Protein AF-A0A4V2A7S8-F1 (afdb_monomer)

Mean predicted aligned error: 5.11 Å

pLDDT: mean 94.03, std 12.26, range [33.75, 98.94]

Radius of gyration: 20.59 Å; Cα contacts (8 Å, |Δi|>4): 306; chains: 1; bounding box: 50×68×55 Å

Structure (mmCIF, N/CA/C/O backbone):
data_AF-A0A4V2A7S8-F1
#
_entry.id   AF-A0A4V2A7S8-F1
#
loop_
_atom_site.group_PDB
_atom_site.id
_atom_site.type_symbol
_atom_site.label_atom_id
_atom_site.label_alt_id
_atom_site.label_comp_id
_atom_site.label_asym_id
_atom_site.label_entity_id
_atom_site.label_seq_id
_atom_site.pdbx_PDB_ins_code
_atom_site.Cartn_x
_atom_site.Cartn_y
_atom_site.Cartn_z
_atom_site.occupancy
_atom_site.B_iso_or_equiv
_atom_site.auth_seq_id
_atom_site.auth_comp_id
_atom_site.auth_asym_id
_atom_site.auth_atom_id
_atom_site.pdbx_PDB_model_num
ATOM 1 N N . MET A 1 1 ? 28.743 -42.435 36.570 1.00 39.88 1 MET A N 1
ATOM 2 C CA . MET A 1 1 ? 28.592 -41.127 35.899 1.00 39.88 1 MET A CA 1
ATOM 3 C C . MET A 1 1 ? 27.220 -41.132 35.238 1.00 39.88 1 MET A C 1
ATOM 5 O O . MET A 1 1 ? 27.030 -41.853 34.269 1.00 39.88 1 MET A O 1
ATOM 9 N N . VAL A 1 2 ? 26.226 -40.497 35.862 1.00 33.75 2 VAL A N 1
ATOM 10 C CA . VAL A 1 2 ? 24.827 -40.510 35.398 1.00 33.75 2 VAL A CA 1
ATOM 11 C C . VAL A 1 2 ? 24.632 -39.298 34.494 1.00 33.75 2 VAL A C 1
ATOM 13 O O . VAL A 1 2 ? 24.678 -38.169 34.973 1.00 33.75 2 VAL A O 1
ATOM 16 N N . PHE A 1 3 ? 24.442 -39.518 33.194 1.00 42.31 3 PHE A N 1
ATOM 17 C CA . PHE A 1 3 ? 24.021 -38.463 32.276 1.00 42.31 3 PHE A CA 1
ATOM 18 C C . PHE A 1 3 ? 22.505 -38.295 32.402 1.00 42.31 3 PHE A C 1
ATOM 20 O O . PHE A 1 3 ? 21.727 -39.082 31.866 1.00 42.31 3 PHE A O 1
ATOM 27 N N . GLY A 1 4 ? 22.093 -37.289 33.175 1.00 37.50 4 GLY A N 1
ATOM 28 C CA . GLY A 1 4 ? 20.703 -36.861 33.273 1.00 37.50 4 GLY A CA 1
ATOM 29 C C . GLY A 1 4 ? 20.233 -36.295 31.936 1.00 37.50 4 GLY A C 1
ATOM 30 O O . GLY A 1 4 ? 20.679 -35.231 31.511 1.00 37.50 4 GLY A O 1
ATOM 31 N N . GLY A 1 5 ? 19.340 -37.019 31.265 1.00 41.00 5 GLY A N 1
ATOM 32 C CA . GLY A 1 5 ? 18.643 -36.534 30.083 1.00 41.00 5 GLY A CA 1
ATOM 33 C C . GLY A 1 5 ? 17.641 -35.453 30.471 1.00 41.00 5 GLY A C 1
ATOM 34 O O . GLY A 1 5 ? 16.536 -35.763 30.917 1.00 41.00 5 GLY A O 1
ATOM 35 N N . ASN A 1 6 ? 18.006 -34.186 30.274 1.00 42.66 6 ASN A N 1
ATOM 36 C CA . ASN A 1 6 ? 17.035 -33.098 30.266 1.00 42.66 6 ASN A CA 1
ATOM 37 C C . ASN A 1 6 ? 16.123 -33.276 29.047 1.00 42.66 6 ASN A C 1
ATOM 39 O O . ASN A 1 6 ? 16.479 -32.929 27.921 1.00 42.66 6 ASN A O 1
ATOM 43 N N . LYS A 1 7 ? 14.930 -33.833 29.272 1.00 45.28 7 LYS A N 1
ATOM 44 C CA . LYS A 1 7 ? 13.825 -33.723 28.322 1.00 45.28 7 LYS A CA 1
ATOM 45 C C . LYS A 1 7 ? 13.441 -32.249 28.243 1.00 45.28 7 LYS A C 1
ATOM 47 O O . LYS A 1 7 ? 12.882 -31.706 29.191 1.00 45.28 7 LYS A O 1
ATOM 52 N N . LEU A 1 8 ? 13.744 -31.612 27.115 1.00 46.22 8 LEU A N 1
ATOM 53 C CA . LEU A 1 8 ? 13.166 -30.326 26.744 1.00 46.22 8 LEU A CA 1
ATOM 54 C C . LEU A 1 8 ? 11.645 -30.506 26.668 1.00 46.22 8 LEU A C 1
ATOM 56 O O . LEU A 1 8 ? 11.115 -31.064 25.709 1.00 46.22 8 LEU A O 1
ATOM 60 N N . THR A 1 9 ? 10.934 -30.084 27.708 1.00 46.22 9 THR A N 1
ATOM 61 C CA . THR A 1 9 ? 9.482 -29.938 27.661 1.00 46.22 9 THR A CA 1
ATOM 62 C C . THR A 1 9 ? 9.173 -28.756 26.753 1.00 46.22 9 THR A C 1
ATOM 64 O O . THR A 1 9 ? 9.408 -27.607 27.127 1.00 46.22 9 THR A O 1
ATOM 67 N N . ALA A 1 10 ? 8.678 -29.033 25.545 1.00 53.81 10 ALA A N 1
ATOM 68 C CA . ALA A 1 10 ? 8.088 -28.011 24.691 1.00 53.81 10 ALA A CA 1
ATOM 69 C C . ALA A 1 10 ? 7.004 -27.268 25.488 1.00 53.81 10 ALA A C 1
ATOM 71 O O . ALA A 1 10 ? 6.171 -27.905 26.134 1.00 53.81 10 ALA A O 1
ATOM 72 N N . GLN A 1 11 ? 7.034 -25.932 25.475 1.00 51.84 11 GLN A N 1
ATOM 73 C CA . GLN A 1 11 ? 6.015 -25.104 26.118 1.00 51.84 11 GLN A CA 1
ATOM 74 C C . GLN A 1 11 ? 4.635 -25.476 25.554 1.00 51.84 11 GLN A C 1
ATOM 76 O O . GLN A 1 11 ? 4.332 -25.220 24.391 1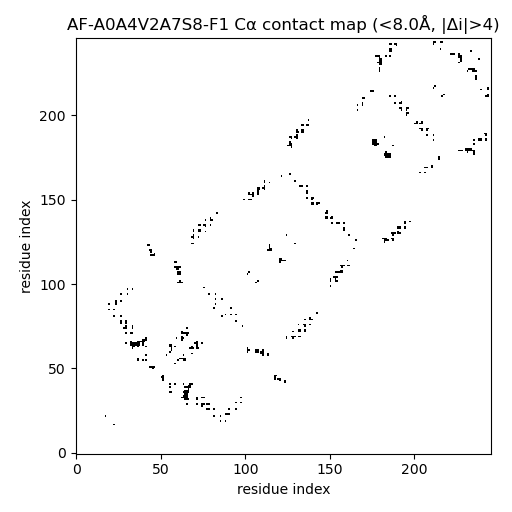.00 51.84 11 GLN A O 1
ATOM 81 N N . THR A 1 12 ? 3.801 -26.112 26.377 1.00 57.91 12 THR A N 1
ATOM 82 C CA . THR A 1 12 ? 2.446 -26.567 26.019 1.00 57.91 12 THR A CA 1
ATOM 83 C C . THR A 1 12 ? 1.406 -25.448 26.087 1.00 57.91 12 THR A C 1
ATOM 85 O O . THR A 1 12 ? 0.258 -25.645 25.696 1.00 57.91 12 THR A O 1
ATOM 88 N N . HIS A 1 13 ? 1.802 -24.255 26.535 1.00 55.06 13 HIS A N 1
ATOM 89 C CA . HIS A 1 13 ? 0.971 -23.061 26.532 1.00 55.06 13 HIS A CA 1
ATOM 90 C C . HIS A 1 13 ? 1.479 -22.122 25.438 1.00 55.06 13 HIS A C 1
ATOM 92 O O . HIS A 1 13 ? 2.474 -21.428 25.629 1.00 55.06 13 HIS A O 1
ATOM 98 N N . LYS A 1 14 ? 0.832 -22.128 24.268 1.00 61.03 14 LYS A N 1
ATOM 99 C CA . LYS A 1 14 ? 1.026 -21.063 23.278 1.00 61.03 14 LYS A CA 1
ATOM 100 C C . LYS A 1 14 ? 0.205 -19.866 23.759 1.00 61.03 14 LYS A C 1
ATOM 102 O O . LYS A 1 14 ? -1.020 -19.934 23.639 1.00 61.03 14 LYS A O 1
ATOM 107 N N . PRO A 1 15 ? 0.811 -18.810 24.332 1.00 63.62 15 PRO A N 1
ATOM 108 C CA . PRO A 1 15 ? 0.051 -17.609 24.637 1.00 63.62 15 PRO A CA 1
ATOM 109 C C . PRO A 1 15 ? -0.598 -17.107 23.346 1.00 63.62 15 PRO A C 1
ATOM 111 O O . PRO A 1 15 ? 0.006 -17.187 22.272 1.00 63.62 15 PRO A O 1
ATOM 114 N N . ILE A 1 16 ? -1.829 -16.602 23.435 1.00 76.00 16 ILE A N 1
ATOM 115 C CA . ILE A 1 16 ? -2.420 -15.853 22.327 1.00 76.00 16 ILE A CA 1
ATOM 116 C C . ILE A 1 16 ? -1.554 -14.600 22.159 1.00 76.00 16 ILE A C 1
ATOM 118 O O . ILE A 1 16 ? -1.674 -13.650 22.927 1.00 76.00 16 ILE A O 1
ATOM 122 N N . LEU A 1 17 ? -0.635 -14.640 21.188 1.00 83.69 17 LEU A N 1
ATOM 123 C CA . LEU A 1 17 ? 0.362 -13.588 20.958 1.00 83.69 17 LEU A CA 1
ATOM 124 C C . LEU A 1 17 ? -0.280 -12.260 20.539 1.00 83.69 17 LEU A C 1
ATOM 126 O O . LEU A 1 17 ? 0.295 -11.201 20.767 1.00 83.69 17 LEU A O 1
ATOM 130 N N . PHE A 1 18 ? -1.474 -12.315 19.946 1.00 90.62 18 PHE A N 1
ATOM 131 C CA . PHE A 1 18 ? -2.232 -11.146 19.523 1.00 90.62 18 PHE A CA 1
ATOM 132 C C . PHE A 1 18 ? -3.532 -11.039 20.324 1.00 90.62 18 PHE A C 1
ATOM 134 O O . PHE A 1 18 ? -4.532 -11.679 20.005 1.00 90.62 18 PHE A O 1
ATOM 141 N N . ASN A 1 19 ? -3.490 -10.262 21.405 1.00 93.12 19 ASN A N 1
ATOM 142 C CA . ASN A 1 19 ? -4.595 -10.047 22.338 1.00 93.12 19 ASN A CA 1
ATOM 143 C C . ASN A 1 19 ? -4.994 -8.554 22.389 1.00 93.12 19 ASN A C 1
ATOM 145 O O . ASN A 1 19 ? -4.370 -7.719 21.730 1.00 93.12 19 ASN A O 1
ATOM 149 N N . LYS A 1 20 ? -6.012 -8.203 23.190 1.00 94.00 20 LYS A N 1
ATOM 150 C CA . LYS A 1 20 ? -6.499 -6.815 23.317 1.00 94.00 20 LYS A CA 1
ATOM 151 C C . LYS A 1 20 ? -5.427 -5.836 23.819 1.00 94.00 20 LYS A C 1
ATOM 153 O O . LYS A 1 20 ? -5.377 -4.706 23.354 1.00 94.00 20 LYS A O 1
ATOM 158 N N . GLU A 1 21 ? -4.545 -6.260 24.720 1.00 94.88 21 GLU A N 1
ATOM 159 C CA . GLU A 1 21 ? -3.482 -5.398 25.260 1.00 94.88 21 GLU A CA 1
ATOM 160 C C . GLU A 1 21 ? -2.444 -5.052 24.185 1.00 94.88 21 GLU A C 1
ATOM 162 O O . GLU A 1 21 ? -1.999 -3.908 24.080 1.00 94.88 21 GLU A O 1
ATOM 167 N N . ILE A 1 22 ? -2.066 -6.035 23.362 1.00 95.88 22 ILE A N 1
ATOM 168 C CA . ILE A 1 22 ? -1.192 -5.823 22.205 1.00 95.88 22 ILE A CA 1
ATOM 169 C C . ILE A 1 22 ? -1.903 -4.980 21.142 1.00 95.88 22 ILE A C 1
ATOM 171 O O . ILE A 1 22 ? -1.283 -4.081 20.580 1.00 95.88 22 ILE A O 1
ATOM 175 N N . ALA A 1 23 ? -3.197 -5.207 20.907 1.00 97.00 23 ALA A N 1
ATOM 176 C CA . ALA A 1 23 ? -4.003 -4.408 19.986 1.00 97.00 23 ALA A CA 1
ATOM 177 C C . ALA A 1 23 ? -4.021 -2.919 20.369 1.00 97.00 23 ALA A C 1
ATOM 179 O O . ALA A 1 23 ? -3.766 -2.077 19.511 1.00 97.00 23 ALA A O 1
ATOM 180 N N . SER A 1 24 ? -4.228 -2.592 21.648 1.00 97.69 24 SER A N 1
ATOM 181 C CA . SER A 1 24 ? -4.164 -1.212 22.149 1.00 97.69 24 SER A CA 1
ATOM 182 C C . SER A 1 24 ? -2.775 -0.588 21.966 1.00 97.69 24 SER A C 1
ATOM 184 O O . SER A 1 24 ? -2.656 0.538 21.483 1.00 97.69 24 SER A O 1
ATOM 186 N N . LYS A 1 25 ? -1.697 -1.331 22.265 1.00 97.31 25 LYS A N 1
ATOM 187 C CA . LYS A 1 25 ? -0.319 -0.855 22.030 1.00 97.31 25 LYS A CA 1
ATOM 188 C C . LYS A 1 25 ? -0.045 -0.579 20.552 1.00 97.31 25 LYS A C 1
ATOM 190 O O . LYS A 1 25 ? 0.601 0.413 20.231 1.00 97.31 25 LYS A O 1
ATOM 195 N N . LEU A 1 26 ? -0.535 -1.442 19.664 1.00 97.62 26 LEU A N 1
ATOM 196 C CA . LEU A 1 26 ? -0.404 -1.257 18.223 1.00 97.62 26 LEU A CA 1
ATOM 197 C C . LEU A 1 26 ? -1.233 -0.070 17.736 1.00 97.62 26 LEU A C 1
ATOM 199 O O . LEU A 1 26 ? -0.713 0.714 16.955 1.00 97.62 26 LEU A O 1
ATOM 203 N N . ALA A 1 27 ? -2.465 0.113 18.226 1.00 98.38 27 ALA A N 1
ATOM 204 C CA . ALA A 1 27 ? -3.311 1.254 17.873 1.00 98.38 27 ALA A CA 1
ATOM 205 C C . ALA A 1 27 ? -2.673 2.597 18.248 1.00 98.38 27 ALA A C 1
ATOM 207 O O . ALA A 1 27 ? -2.772 3.555 17.483 1.00 98.38 27 ALA A O 1
ATOM 208 N N . ALA A 1 28 ? -1.982 2.667 19.389 1.00 98.25 28 ALA A N 1
ATOM 209 C CA . ALA A 1 28 ? -1.349 3.897 19.859 1.00 98.25 28 ALA A CA 1
ATOM 210 C C . ALA A 1 28 ? -0.336 4.487 18.858 1.00 98.25 28 ALA A C 1
ATOM 212 O O . ALA A 1 28 ? -0.201 5.707 18.784 1.00 98.25 28 ALA A O 1
ATOM 213 N N . LEU A 1 29 ? 0.340 3.650 18.060 1.00 98.06 29 LEU A N 1
ATOM 214 C CA . LEU A 1 29 ? 1.353 4.089 17.093 1.00 98.06 29 LEU A CA 1
ATOM 215 C C . LEU A 1 29 ? 0.761 4.981 15.971 1.00 98.06 29 LEU A C 1
ATOM 217 O O . LEU A 1 29 ? 1.139 6.149 15.888 1.00 98.06 29 LEU A O 1
ATOM 221 N N . PRO A 1 30 ? -0.192 4.515 15.135 1.00 98.00 30 PRO A N 1
ATOM 222 C CA . PRO A 1 30 ? -0.813 5.327 14.093 1.00 98.00 30 PRO A CA 1
ATOM 223 C C . PRO A 1 30 ? -1.713 6.421 14.666 1.00 98.00 30 PRO A C 1
ATOM 225 O O . PRO A 1 30 ? -1.760 7.508 14.098 1.00 98.00 30 PRO A O 1
ATOM 228 N N . LEU A 1 31 ? -2.376 6.191 15.809 1.00 98.50 31 LEU A N 1
ATOM 229 C CA . LEU A 1 31 ? -3.151 7.239 16.485 1.00 98.50 31 LEU A CA 1
ATOM 230 C C . LEU A 1 31 ? -2.277 8.446 16.851 1.00 98.50 31 LEU A C 1
ATOM 232 O O . LEU A 1 31 ? -2.745 9.580 16.782 1.00 98.50 31 LEU A O 1
ATOM 236 N N . HIS A 1 32 ? -1.014 8.209 17.213 1.00 98.00 32 HIS A N 1
ATOM 237 C CA . HIS A 1 32 ? -0.057 9.268 17.509 1.00 98.00 32 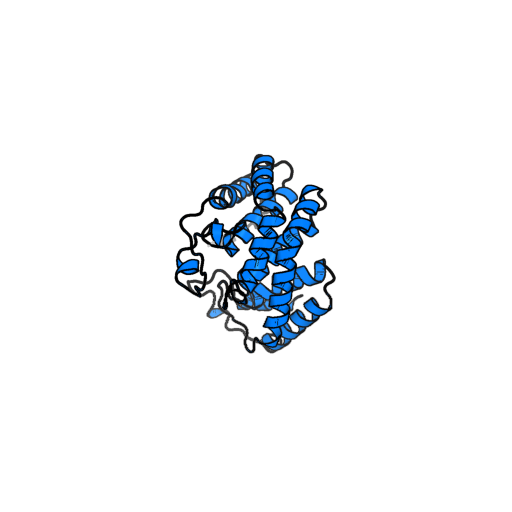HIS A CA 1
ATOM 238 C C . HIS A 1 32 ? 0.435 10.002 16.251 1.00 98.00 32 HIS A C 1
ATOM 240 O O . HIS A 1 32 ? 0.651 11.211 16.308 1.00 98.00 32 HIS A O 1
ATOM 246 N N . CYS A 1 33 ? 0.619 9.304 15.124 1.00 97.81 33 CYS A N 1
ATOM 247 C CA . CYS A 1 33 ? 1.334 9.869 13.977 1.00 97.81 33 CYS A CA 1
ATOM 248 C C . CYS A 1 33 ? 0.479 10.281 12.771 1.00 97.81 33 CYS A C 1
ATOM 250 O O . CYS A 1 33 ? 0.951 11.113 12.001 1.00 97.81 33 CYS A O 1
ATOM 252 N N . ILE A 1 34 ? -0.747 9.766 12.584 1.00 98.38 34 ILE A N 1
ATOM 253 C CA . ILE A 1 34 ? -1.535 9.999 11.349 1.00 98.38 34 ILE A CA 1
ATOM 254 C C . ILE A 1 34 ? -1.766 11.490 11.079 1.00 98.38 34 ILE A C 1
ATOM 256 O O . ILE A 1 34 ? -1.664 11.929 9.939 1.00 98.38 34 ILE A O 1
ATOM 260 N N . ASN A 1 35 ? -2.024 12.270 12.130 1.00 97.56 35 ASN A N 1
ATOM 261 C CA . ASN A 1 35 ? -2.237 13.714 12.016 1.00 97.56 35 ASN A CA 1
ATOM 262 C C . ASN A 1 35 ? -0.975 14.539 12.314 1.00 97.56 35 ASN A C 1
ATOM 264 O O . ASN A 1 35 ? -1.044 15.767 12.288 1.00 97.56 35 ASN A O 1
ATOM 268 N N . ASN A 1 36 ? 0.155 13.897 12.634 1.00 97.00 36 ASN A N 1
ATOM 269 C CA . ASN A 1 36 ? 1.407 14.588 12.911 1.00 97.00 36 ASN A CA 1
ATOM 270 C C . ASN A 1 36 ? 2.246 14.673 11.635 1.00 97.00 36 ASN A C 1
ATOM 272 O O . ASN A 1 36 ? 2.741 13.665 11.132 1.00 97.00 36 ASN A O 1
ATOM 276 N N . GLU A 1 37 ? 2.406 15.893 11.133 1.00 96.62 37 GLU A N 1
ATOM 277 C CA . GLU A 1 37 ? 3.114 16.161 9.888 1.00 96.62 37 GLU A CA 1
ATOM 278 C C . GLU A 1 37 ? 4.633 15.994 10.026 1.00 96.62 37 GLU A C 1
ATOM 280 O O . GLU A 1 37 ? 5.274 15.611 9.054 1.00 96.62 37 GLU A O 1
ATOM 285 N N . TRP A 1 38 ? 5.213 16.212 11.216 1.00 97.56 38 TRP A N 1
ATOM 286 C CA . TRP A 1 38 ? 6.669 16.299 11.392 1.00 97.56 38 TRP A CA 1
ATOM 287 C C . TRP A 1 38 ? 7.246 15.247 12.356 1.00 97.56 38 TRP A C 1
ATOM 289 O O . TRP A 1 38 ? 6.659 14.989 13.412 1.00 97.56 38 TRP A O 1
ATOM 299 N N . PRO A 1 39 ? 8.448 14.702 12.069 1.00 97.19 39 PRO A N 1
ATOM 300 C CA . PRO A 1 39 ? 9.237 14.879 10.840 1.00 97.19 39 PRO A CA 1
ATOM 301 C C . PRO A 1 39 ? 8.564 14.235 9.616 1.00 97.19 39 PRO A C 1
ATOM 303 O O . PRO A 1 39 ? 7.821 13.272 9.774 1.00 97.19 39 PRO A O 1
ATOM 306 N N . ASN A 1 40 ? 8.861 14.741 8.411 1.00 97.81 40 ASN A N 1
ATOM 307 C CA . ASN A 1 40 ? 8.303 14.226 7.157 1.00 97.81 40 ASN A CA 1
ATOM 308 C C . ASN A 1 40 ? 9.359 13.977 6.081 1.00 97.81 40 ASN A C 1
ATOM 310 O O . ASN A 1 40 ? 10.337 14.719 5.974 1.00 97.81 40 ASN A O 1
ATOM 314 N N . LYS A 1 41 ? 9.091 13.001 5.218 1.00 97.31 41 LYS A N 1
ATOM 315 C CA . LYS A 1 41 ? 9.809 12.718 3.985 1.00 97.31 41 LYS A CA 1
ATOM 316 C C . LYS A 1 41 ? 8.801 12.613 2.838 1.00 97.31 41 LYS A C 1
ATOM 318 O O . LYS A 1 41 ? 8.378 11.527 2.456 1.00 97.31 41 LYS A O 1
ATOM 323 N N . THR A 1 42 ? 8.471 13.755 2.240 1.00 95.81 42 THR A N 1
ATOM 324 C CA . THR A 1 42 ? 7.471 13.821 1.160 1.00 95.81 42 THR A CA 1
ATOM 325 C C . THR A 1 42 ? 7.880 13.016 -0.070 1.00 95.81 42 THR A C 1
ATOM 327 O O . THR A 1 42 ? 7.024 12.476 -0.764 1.00 95.81 42 THR A O 1
ATOM 330 N N . SER A 1 43 ? 9.187 12.947 -0.366 1.00 95.38 43 SER A N 1
ATOM 331 C CA . SER A 1 43 ? 9.736 12.335 -1.586 1.00 95.38 43 SER A CA 1
ATOM 332 C C . SER A 1 43 ? 9.071 12.840 -2.879 1.00 95.38 43 SER A C 1
ATOM 334 O O . SER A 1 43 ? 9.085 12.161 -3.907 1.00 95.38 43 SER A O 1
ATOM 336 N N . HIS A 1 44 ? 8.517 14.053 -2.832 1.00 97.06 44 HIS A N 1
ATOM 337 C CA . HIS A 1 44 ? 7.899 14.719 -3.965 1.00 97.06 44 HIS A CA 1
ATOM 338 C C . HIS A 1 44 ? 8.973 15.192 -4.954 1.00 97.06 44 HIS A C 1
ATOM 340 O O . HIS A 1 44 ? 9.915 15.895 -4.587 1.00 97.06 44 HIS A O 1
ATOM 346 N N . GLY A 1 45 ? 8.841 14.784 -6.218 1.00 96.56 45 GLY A N 1
ATOM 347 C CA . GLY A 1 45 ? 9.672 15.287 -7.306 1.00 96.56 45 GLY A CA 1
ATOM 348 C C . GLY A 1 45 ? 9.108 16.603 -7.827 1.00 96.56 45 GLY A C 1
ATOM 349 O O . GLY A 1 45 ? 8.044 16.592 -8.441 1.00 96.56 45 GLY A O 1
ATOM 350 N N . SER A 1 46 ? 9.826 17.702 -7.597 1.00 96.75 46 SER A N 1
ATOM 351 C CA . SER A 1 46 ? 9.364 19.044 -7.959 1.00 96.75 46 SER A CA 1
ATOM 352 C C . SER A 1 46 ? 9.566 19.354 -9.445 1.00 96.75 46 SER A C 1
ATOM 354 O O . SER A 1 46 ? 10.665 19.196 -9.980 1.00 96.75 46 SER A O 1
ATOM 356 N N . ASP A 1 47 ? 8.523 19.856 -10.098 1.00 97.56 47 ASP A N 1
ATOM 357 C CA . ASP A 1 47 ? 8.552 20.384 -11.463 1.00 97.56 47 ASP A CA 1
ATOM 358 C C . ASP A 1 47 ? 8.981 21.860 -11.515 1.00 97.56 47 ASP A C 1
ATOM 360 O O . ASP A 1 47 ? 9.433 22.340 -12.560 1.00 97.56 47 ASP A O 1
ATOM 364 N N . SER A 1 48 ? 8.820 22.590 -10.410 1.00 97.00 48 SER A N 1
ATOM 365 C CA . SER A 1 48 ? 9.058 24.028 -10.294 1.00 97.00 48 SER A CA 1
ATOM 366 C C . SER A 1 48 ? 9.324 24.463 -8.843 1.00 97.00 48 SER A C 1
ATOM 368 O O . SER A 1 48 ? 9.263 23.677 -7.903 1.00 97.00 48 SER A O 1
ATOM 370 N N . VAL A 1 49 ? 9.594 25.757 -8.637 1.00 97.31 49 VAL A N 1
ATOM 371 C CA . VAL A 1 49 ? 9.721 26.332 -7.284 1.00 97.31 49 VAL A CA 1
ATOM 372 C C . VAL A 1 49 ? 8.379 26.325 -6.544 1.00 97.31 49 VAL A C 1
ATOM 374 O O . VAL A 1 49 ? 8.362 26.185 -5.326 1.00 97.31 49 VAL A O 1
ATOM 377 N N . THR A 1 50 ? 7.254 26.452 -7.260 1.00 96.69 50 THR A N 1
ATOM 378 C CA . THR A 1 50 ? 5.932 26.547 -6.622 1.00 96.69 50 THR A CA 1
ATOM 379 C C . THR A 1 50 ? 5.491 25.253 -5.949 1.00 96.69 50 THR A C 1
ATOM 381 O O . THR A 1 50 ? 4.861 25.313 -4.903 1.00 96.69 50 THR A O 1
ATOM 384 N N . ASP A 1 51 ? 5.838 24.092 -6.505 1.00 96.81 51 ASP A N 1
ATOM 385 C CA . ASP A 1 51 ? 5.540 22.789 -5.902 1.00 96.81 51 ASP A CA 1
ATOM 386 C C . ASP A 1 51 ? 6.657 22.292 -4.972 1.00 96.81 51 ASP A C 1
ATOM 388 O O . ASP A 1 51 ? 6.398 21.505 -4.066 1.00 96.81 51 ASP A O 1
ATOM 392 N N . HIS A 1 52 ? 7.880 22.817 -5.111 1.00 97.31 52 HIS A N 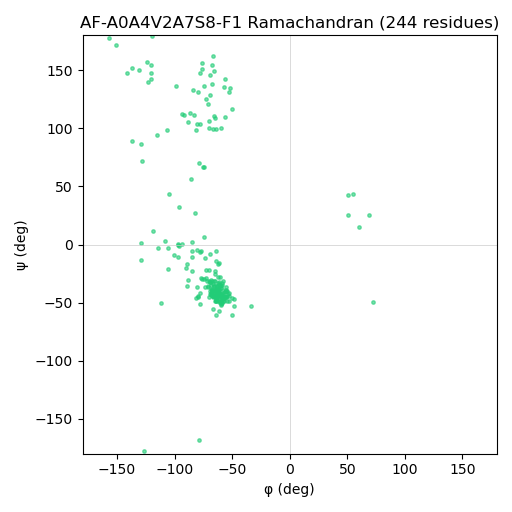1
ATOM 393 C CA . HIS A 1 52 ? 8.993 22.498 -4.213 1.00 97.31 52 HIS A CA 1
ATOM 394 C C . HIS A 1 52 ? 8.766 22.916 -2.754 1.00 97.31 52 HIS A C 1
ATOM 396 O O . HIS A 1 52 ? 9.319 22.301 -1.846 1.00 97.31 52 HIS A O 1
ATOM 402 N N . ILE A 1 53 ? 7.967 23.960 -2.531 1.00 97.00 53 ILE A N 1
ATOM 403 C CA . ILE A 1 53 ? 7.698 24.512 -1.197 1.00 97.00 53 ILE A CA 1
ATOM 404 C C . ILE A 1 53 ? 6.436 23.944 -0.537 1.00 97.00 53 ILE A C 1
ATOM 406 O O . ILE A 1 53 ? 6.105 24.369 0.567 1.00 97.00 53 ILE A O 1
ATOM 410 N N . LEU A 1 54 ? 5.721 23.031 -1.205 1.00 97.88 54 LEU A N 1
ATOM 411 C CA . LEU A 1 54 ? 4.478 22.474 -0.674 1.00 97.88 54 LEU A CA 1
ATOM 412 C C . LEU A 1 54 ? 4.740 21.614 0.562 1.00 97.88 54 LEU A C 1
ATOM 414 O O . LEU A 1 54 ? 5.666 20.798 0.601 1.00 97.88 54 LEU A O 1
ATOM 418 N N . LEU A 1 55 ? 3.873 21.777 1.555 1.00 98.25 55 LEU A N 1
ATOM 419 C CA . LEU A 1 55 ? 3.868 20.993 2.778 1.00 98.25 55 LEU A CA 1
ATOM 420 C C . LEU A 1 55 ? 3.272 19.593 2.535 1.00 98.25 55 LEU A C 1
ATOM 422 O O . LEU A 1 55 ? 2.485 19.402 1.601 1.00 98.25 55 LEU A O 1
ATOM 426 N N . PRO A 1 56 ? 3.615 18.594 3.369 1.00 98.25 56 PRO A N 1
ATOM 427 C CA . PRO A 1 56 ? 3.088 17.236 3.244 1.00 98.25 56 PRO A CA 1
ATOM 428 C C . PRO A 1 56 ? 1.563 17.151 3.071 1.00 98.25 56 PRO A C 1
ATOM 430 O O . PRO A 1 56 ? 1.105 16.470 2.154 1.00 98.25 56 PRO A O 1
ATOM 433 N N . HIS A 1 57 ? 0.768 17.865 3.876 1.00 98.00 57 HIS A N 1
ATOM 434 C CA . HIS A 1 57 ? -0.700 17.831 3.763 1.00 98.00 57 HIS A CA 1
ATOM 435 C C . HIS A 1 57 ? -1.249 18.525 2.503 1.00 98.00 57 HIS A C 1
ATOM 437 O O . HIS A 1 57 ? -2.357 18.214 2.064 1.00 98.00 57 HIS A O 1
ATOM 443 N N . GLU A 1 58 ? -0.489 19.444 1.899 1.00 98.19 58 GLU A N 1
ATOM 444 C CA . GLU A 1 58 ? -0.846 20.083 0.624 1.00 98.19 58 GLU A CA 1
ATOM 445 C C . GLU A 1 58 ? -0.582 19.154 -0.571 1.00 98.19 58 GLU A C 1
ATOM 447 O O . GLU A 1 58 ? -1.261 19.239 -1.599 1.00 98.19 58 GLU A O 1
ATOM 452 N N . LEU A 1 59 ? 0.402 18.258 -0.439 1.00 98.31 59 LEU A N 1
ATOM 453 C CA . LEU A 1 59 ? 0.705 17.217 -1.420 1.00 98.31 59 LEU A CA 1
ATOM 454 C C . LEU A 1 59 ? -0.261 16.030 -1.293 1.00 98.31 59 LEU A C 1
ATOM 456 O O . LEU A 1 59 ? -0.775 15.553 -2.306 1.00 98.31 59 LEU A O 1
ATOM 460 N N . HIS A 1 60 ? -0.518 15.590 -0.057 1.00 98.44 60 HIS A N 1
ATOM 461 C CA . HIS A 1 60 ? -1.248 14.367 0.279 1.00 98.44 60 HIS A CA 1
ATOM 462 C C . HIS A 1 60 ? -2.235 14.608 1.436 1.00 98.44 60 HIS A C 1
ATOM 464 O O . HIS A 1 60 ? -1.885 14.430 2.598 1.00 98.44 60 HIS A O 1
ATOM 470 N N . PRO A 1 61 ? -3.488 15.016 1.170 1.00 98.31 61 PRO A N 1
ATOM 471 C CA . PRO A 1 61 ? -4.414 15.470 2.215 1.00 98.31 61 PRO A CA 1
ATOM 472 C C . PRO A 1 61 ? -4.917 14.372 3.166 1.00 98.31 61 PRO A C 1
ATOM 474 O O . PRO A 1 61 ? -5.599 14.684 4.147 1.00 98.31 61 PRO A O 1
ATOM 477 N N . VAL A 1 62 ? -4.632 13.098 2.881 1.00 98.62 62 VAL A N 1
ATOM 478 C CA . VAL A 1 62 ? -4.983 11.957 3.735 1.00 98.62 62 VAL A CA 1
ATOM 479 C C . VAL A 1 62 ? -3.737 11.321 4.330 1.00 98.62 62 VAL A C 1
ATOM 481 O O . VAL A 1 62 ? -3.666 11.093 5.536 1.00 98.62 62 VAL A O 1
ATOM 484 N N . PHE A 1 63 ? -2.754 11.025 3.486 1.00 98.69 63 PHE A N 1
ATOM 485 C CA . PHE A 1 63 ? -1.605 10.207 3.853 1.00 98.69 63 PHE A CA 1
ATOM 486 C C . PHE A 1 63 ? -0.345 11.057 4.056 1.00 98.69 63 PHE A C 1
ATOM 488 O O . PHE A 1 63 ? 0.731 10.695 3.596 1.00 98.69 63 PHE A O 1
ATOM 495 N N . TYR A 1 64 ? -0.465 12.198 4.741 1.00 98.25 64 TYR A N 1
ATOM 496 C CA . TYR A 1 64 ? 0.672 13.092 4.994 1.00 98.25 64 TYR A CA 1
ATOM 497 C C . TYR A 1 64 ? 1.461 12.767 6.263 1.00 98.25 64 TYR A C 1
ATOM 499 O O . TYR A 1 64 ? 2.643 13.084 6.323 1.00 98.25 64 TYR A O 1
ATOM 507 N N . GLY A 1 65 ? 0.822 12.215 7.299 1.00 97.81 65 GLY A N 1
ATOM 508 C CA . GLY A 1 65 ? 1.471 11.971 8.590 1.00 97.81 65 GLY A CA 1
ATOM 509 C C . GLY A 1 65 ? 2.354 10.723 8.621 1.00 97.81 65 GLY A C 1
ATOM 510 O O . GLY A 1 65 ? 2.626 10.103 7.600 1.00 97.81 65 GLY A O 1
ATOM 511 N N . CYS A 1 66 ? 2.768 10.315 9.822 1.00 97.44 66 CYS A N 1
ATOM 512 C CA . CYS A 1 66 ? 3.554 9.093 10.043 1.00 97.44 66 CYS A CA 1
ATOM 513 C C . CYS A 1 66 ? 4.850 9.008 9.224 1.00 97.44 66 CYS A C 1
ATOM 515 O O . CYS A 1 66 ? 5.185 7.939 8.727 1.00 97.44 66 CYS A O 1
ATOM 517 N N . TYR A 1 67 ? 5.605 10.107 9.153 1.00 98.00 67 TYR A N 1
ATOM 518 C CA . TYR A 1 67 ? 6.889 10.232 8.451 1.00 98.00 67 TYR A CA 1
ATOM 519 C C . TYR A 1 67 ? 6.810 10.245 6.920 1.00 98.00 67 TYR A C 1
ATOM 521 O O . TYR A 1 67 ? 7.394 11.140 6.316 1.00 98.00 67 TYR A O 1
ATOM 529 N N . ASP A 1 68 ? 6.103 9.315 6.282 1.00 98.06 68 ASP A N 1
ATOM 530 C CA . ASP A 1 68 ? 5.906 9.300 4.829 1.00 98.06 68 ASP A CA 1
ATOM 531 C C . ASP A 1 68 ? 4.579 8.642 4.413 1.00 98.06 68 ASP A C 1
ATOM 533 O O . ASP A 1 68 ? 3.843 8.066 5.222 1.00 98.06 68 ASP A O 1
ATOM 537 N N . TRP A 1 69 ? 4.264 8.754 3.120 1.00 98.56 69 TRP A N 1
ATOM 538 C CA . TRP A 1 69 ? 2.964 8.383 2.569 1.00 98.56 69 TRP A CA 1
ATOM 539 C C . TRP A 1 69 ? 2.612 6.917 2.807 1.00 98.56 69 TRP A C 1
ATOM 541 O O . TRP A 1 69 ? 1.540 6.614 3.336 1.00 98.56 69 TRP A O 1
ATOM 551 N N . HIS A 1 70 ? 3.508 5.981 2.481 1.00 98.31 70 HIS A N 1
ATOM 552 C CA . HIS A 1 70 ? 3.206 4.561 2.663 1.00 98.31 70 HIS A CA 1
ATOM 553 C C . HIS A 1 70 ? 3.154 4.155 4.139 1.00 98.31 70 HIS A C 1
ATOM 555 O O . HIS A 1 70 ? 2.369 3.272 4.487 1.00 98.31 70 HIS A O 1
ATOM 561 N N . SER A 1 71 ? 3.937 4.793 5.016 1.00 97.94 71 SER A N 1
ATOM 562 C CA . SER A 1 71 ? 3.858 4.562 6.460 1.00 97.94 71 SER A CA 1
ATOM 563 C C . SER A 1 71 ? 2.508 5.016 7.009 1.00 97.94 71 SER A C 1
ATOM 565 O O . SER A 1 71 ? 1.896 4.305 7.811 1.00 97.94 71 SER A O 1
ATOM 567 N N . SER A 1 72 ? 1.987 6.144 6.514 1.00 98.62 72 SER A N 1
ATOM 568 C CA . SER A 1 72 ? 0.625 6.586 6.809 1.00 98.62 72 SER A CA 1
ATOM 569 C C . SER A 1 72 ? -0.416 5.584 6.309 1.00 98.62 72 SER A C 1
ATOM 571 O O . SER A 1 72 ? -1.275 5.166 7.088 1.00 98.62 72 SER A O 1
ATOM 573 N N . VAL A 1 73 ? -0.329 5.119 5.057 1.00 98.81 73 VAL A N 1
ATOM 574 C CA . VAL A 1 73 ? -1.249 4.101 4.508 1.00 98.81 73 VAL A CA 1
ATOM 575 C C . VAL A 1 73 ? -1.221 2.812 5.337 1.00 98.81 73 VAL A C 1
ATOM 577 O O . VAL A 1 73 ? -2.278 2.279 5.682 1.00 98.81 73 VAL A O 1
ATOM 580 N N . HIS A 1 74 ? -0.034 2.332 5.713 1.00 98.19 74 HIS A N 1
ATOM 581 C CA . HIS A 1 74 ? 0.130 1.166 6.581 1.00 98.19 74 HIS A CA 1
ATOM 582 C C . HIS A 1 74 ? -0.511 1.387 7.961 1.00 98.19 74 HIS A C 1
ATOM 584 O O . HIS A 1 74 ? -1.238 0.519 8.446 1.00 98.19 74 HIS A O 1
ATOM 590 N N . GLY A 1 75 ? -0.317 2.563 8.567 1.00 98.50 75 GLY A N 1
ATOM 591 C CA . GLY A 1 75 ? -0.955 2.941 9.828 1.00 98.50 75 GLY A CA 1
ATOM 592 C C . GLY A 1 75 ? -2.484 2.947 9.747 1.00 98.50 75 GLY A C 1
ATOM 593 O O . GLY A 1 75 ? -3.153 2.399 10.625 1.00 98.50 75 GLY A O 1
ATOM 594 N N . HIS A 1 76 ? -3.042 3.486 8.661 1.00 98.88 76 HIS A N 1
ATOM 595 C CA . HIS A 1 76 ? -4.480 3.455 8.391 1.00 98.88 76 HIS A CA 1
ATOM 596 C C . HIS A 1 76 ? -4.998 2.018 8.227 1.00 98.88 76 HIS A C 1
ATOM 598 O O . HIS A 1 76 ? -6.010 1.662 8.833 1.00 98.88 76 HIS A O 1
ATOM 604 N N . TRP A 1 77 ? -4.296 1.168 7.466 1.00 98.88 77 TRP A N 1
ATOM 605 C CA . TRP A 1 77 ? -4.647 -0.252 7.341 1.00 98.88 77 TRP A CA 1
ATOM 606 C C . TRP A 1 77 ? -4.624 -0.962 8.693 1.00 98.88 77 TRP A C 1
ATOM 608 O O . TRP A 1 77 ? -5.563 -1.693 9.008 1.00 98.88 77 TRP A O 1
ATOM 618 N N . MET A 1 78 ? -3.599 -0.722 9.514 1.00 98.69 78 MET A N 1
ATOM 619 C CA . MET A 1 78 ? -3.496 -1.344 10.831 1.00 98.69 78 MET A CA 1
ATOM 620 C C . MET A 1 78 ? -4.687 -0.964 11.715 1.00 98.69 78 MET A C 1
ATOM 622 O O . MET A 1 78 ? -5.268 -1.830 12.362 1.00 98.69 78 MET A O 1
ATOM 626 N N . LEU A 1 79 ? -5.110 0.300 11.700 1.00 98.75 79 LEU A N 1
ATOM 627 C CA . LEU A 1 79 ? -6.288 0.743 12.444 1.00 98.75 79 LEU A CA 1
ATOM 628 C C . LEU A 1 79 ? -7.586 0.074 11.970 1.00 98.75 79 LEU A C 1
ATOM 630 O O . LEU A 1 79 ? -8.362 -0.403 12.800 1.00 98.75 79 LEU A O 1
ATOM 634 N N . VAL A 1 80 ? -7.799 -0.039 10.654 1.00 98.69 80 VAL A N 1
ATOM 635 C CA . VAL A 1 80 ? -8.934 -0.796 10.092 1.00 98.69 80 VAL A CA 1
ATOM 636 C C . VAL A 1 80 ? -8.871 -2.264 10.528 1.00 98.69 80 VAL A C 1
ATOM 638 O O . VAL A 1 80 ? -9.875 -2.835 10.961 1.00 98.69 80 VAL A O 1
ATOM 641 N N . LYS A 1 81 ? -7.682 -2.880 10.478 1.00 98.44 81 LYS A N 1
ATOM 642 C CA . LYS A 1 81 ? -7.478 -4.272 10.892 1.00 98.44 81 LYS A CA 1
ATOM 643 C C . LYS A 1 81 ? -7.839 -4.492 12.357 1.00 98.44 81 LYS A C 1
ATOM 645 O O . LYS A 1 81 ? -8.466 -5.502 12.690 1.00 98.44 81 LYS A O 1
ATOM 650 N N . LEU A 1 82 ? -7.441 -3.562 13.222 1.00 98.44 82 LEU A N 1
ATOM 651 C CA . LEU A 1 82 ? -7.709 -3.613 14.654 1.00 98.44 82 LEU A CA 1
ATOM 652 C C . LEU A 1 82 ? -9.203 -3.463 14.944 1.00 98.44 82 LEU A C 1
ATOM 654 O O . LEU A 1 82 ? -9.728 -4.302 15.669 1.00 98.44 82 LEU A O 1
ATOM 658 N N . LEU A 1 83 ? -9.906 -2.521 14.303 1.00 97.94 83 LEU A N 1
ATOM 659 C CA . LEU A 1 83 ? -11.367 -2.396 14.433 1.00 97.94 83 LEU A CA 1
ATOM 660 C C . LEU A 1 83 ? -12.105 -3.679 14.032 1.00 97.94 83 LEU A C 1
ATOM 662 O O . LEU A 1 83 ? -13.022 -4.115 14.722 1.00 97.94 83 LEU A O 1
ATOM 666 N N . LYS A 1 84 ? -11.687 -4.311 12.932 1.00 97.00 84 LYS A N 1
ATOM 667 C CA . LYS A 1 84 ? -12.296 -5.555 12.446 1.00 97.00 84 LYS A CA 1
ATOM 668 C C . LYS A 1 84 ? -12.007 -6.756 13.352 1.00 97.00 84 LYS A C 1
ATOM 670 O O . LYS A 1 84 ? -12.836 -7.655 13.449 1.00 97.00 84 LYS A O 1
ATOM 675 N N . THR A 1 85 ? -10.839 -6.793 13.994 1.00 96.62 85 THR A N 1
ATOM 676 C CA . THR A 1 85 ? -10.409 -7.933 14.827 1.00 96.62 85 THR A CA 1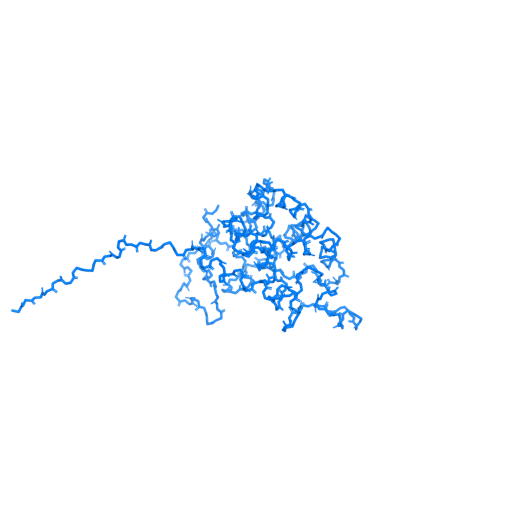
ATOM 677 C C . THR A 1 85 ? -10.853 -7.792 16.287 1.00 96.62 85 THR A C 1
ATOM 679 O O . THR A 1 85 ? -11.197 -8.783 16.928 1.00 96.62 85 THR A O 1
ATOM 682 N N . PHE A 1 86 ? -10.866 -6.567 16.810 1.00 96.81 86 PHE A N 1
ATOM 683 C CA . PHE A 1 86 ? -11.227 -6.224 18.183 1.00 96.81 86 PHE A CA 1
ATOM 684 C C . PHE A 1 86 ? -12.284 -5.110 18.181 1.00 96.81 86 PHE A C 1
ATOM 686 O O . PHE A 1 86 ? -11.976 -3.977 18.553 1.00 96.81 86 PHE A O 1
ATOM 693 N N . PRO A 1 87 ? -13.534 -5.416 17.785 1.00 94.88 87 PRO A N 1
ATOM 694 C CA . PRO A 1 87 ? -14.581 -4.403 17.663 1.00 94.88 87 PRO A CA 1
ATOM 695 C C . PRO A 1 87 ? -14.849 -3.670 18.985 1.00 94.88 87 PRO A C 1
ATOM 697 O O . PRO A 1 87 ? -15.084 -2.471 18.965 1.00 94.88 87 PRO A O 1
ATOM 700 N N . ASP A 1 88 ? -14.705 -4.343 20.130 1.00 95.00 88 ASP A N 1
ATOM 701 C CA . ASP A 1 88 ? -14.942 -3.763 21.462 1.00 95.00 88 ASP A CA 1
ATOM 702 C C . ASP A 1 88 ? -13.652 -3.247 22.138 1.00 95.00 88 ASP A C 1
ATOM 704 O O . ASP A 1 88 ? -13.469 -3.404 23.352 1.00 95.00 88 ASP A O 1
ATOM 708 N N . MET A 1 89 ? -12.682 -2.746 21.366 1.00 96.94 89 MET A N 1
ATOM 709 C CA . MET A 1 89 ? -11.456 -2.162 21.926 1.00 96.94 89 MET A CA 1
ATOM 710 C C . MET A 1 89 ? -11.699 -0.762 22.502 1.00 96.94 89 MET A C 1
ATOM 712 O O . MET A 1 89 ? -12.556 -0.022 22.024 1.00 96.94 89 MET A O 1
ATOM 716 N N . ALA A 1 90 ? -10.919 -0.371 23.512 1.00 97.38 90 ALA A N 1
ATOM 717 C CA . ALA A 1 90 ? -11.110 0.905 24.205 1.00 97.38 90 ALA A CA 1
ATOM 718 C C . ALA A 1 90 ? -10.940 2.118 23.270 1.00 97.38 90 ALA A C 1
ATOM 720 O O . ALA A 1 90 ? -11.634 3.122 23.409 1.00 97.38 90 ALA A O 1
ATOM 721 N N . GLU A 1 91 ? -10.049 2.012 22.284 1.00 98.44 91 GLU A N 1
ATOM 722 C CA . GLU A 1 91 ? -9.729 3.073 21.332 1.00 98.44 91 GLU A CA 1
ATOM 723 C C . GLU A 1 91 ? -10.693 3.128 20.134 1.00 98.44 91 GLU A C 1
ATOM 725 O O . GLU A 1 91 ? -10.511 3.970 19.255 1.00 98.44 91 GLU A O 1
ATOM 730 N N . GLN A 1 92 ? -11.724 2.270 20.076 1.00 98.25 92 GLN A N 1
ATOM 731 C CA . GLN A 1 92 ? -12.615 2.126 18.915 1.00 98.25 92 GLN A CA 1
ATOM 732 C C . GLN A 1 92 ? -13.124 3.482 18.401 1.00 98.25 92 GLN A C 1
ATOM 734 O O . GLN A 1 92 ? -12.952 3.813 17.227 1.00 98.25 92 GLN A O 1
ATOM 739 N N . GLN A 1 93 ? -13.699 4.301 19.287 1.00 98.50 93 GLN A N 1
ATOM 740 C CA . GLN A 1 93 ? -14.272 5.594 18.909 1.00 98.50 93 GLN A CA 1
ATOM 741 C C . GLN A 1 93 ? -13.210 6.591 18.421 1.00 98.50 93 GLN A C 1
ATOM 743 O O . GLN A 1 93 ? -13.457 7.368 17.494 1.00 98.50 93 GLN A O 1
ATOM 748 N N . GLN A 1 94 ? -12.016 6.562 19.018 1.00 98.56 94 GLN A N 1
ATOM 749 C CA . GLN A 1 94 ? -10.899 7.406 18.601 1.00 98.56 94 GLN A CA 1
ATOM 750 C C . GLN A 1 94 ? -10.417 7.012 17.199 1.00 98.56 94 GLN A C 1
ATOM 752 O O . GLN A 1 94 ? -10.225 7.881 16.346 1.00 98.56 94 GLN A O 1
ATOM 757 N N . ILE A 1 95 ? -10.291 5.707 16.940 1.00 98.75 95 ILE A N 1
ATOM 758 C CA . ILE A 1 95 ? -9.902 5.173 15.633 1.00 98.75 95 ILE A CA 1
ATOM 759 C C . ILE A 1 95 ? -10.933 5.557 14.568 1.00 98.75 95 ILE A C 1
ATOM 761 O O . ILE A 1 95 ? -10.559 6.103 13.532 1.00 98.75 95 ILE A O 1
ATOM 765 N N . ILE A 1 96 ? -12.228 5.340 14.832 1.00 98.75 96 ILE A N 1
ATOM 766 C CA . ILE A 1 96 ? -13.313 5.716 13.912 1.00 98.75 96 ILE A CA 1
ATOM 767 C C . ILE A 1 96 ? -13.252 7.208 13.572 1.00 98.75 96 ILE A C 1
ATOM 769 O O . ILE A 1 96 ? -13.432 7.579 12.413 1.00 98.75 96 ILE A O 1
ATOM 773 N N . THR A 1 97 ? -12.973 8.062 14.559 1.00 98.69 97 THR A N 1
ATOM 774 C CA . THR A 1 97 ? -12.898 9.516 14.364 1.00 98.69 97 THR A CA 1
ATOM 775 C C . THR A 1 97 ? -11.754 9.900 13.425 1.00 98.69 97 THR A C 1
ATOM 777 O O . THR A 1 97 ? -11.968 10.644 12.469 1.00 98.69 97 THR A O 1
ATOM 780 N N . ILE A 1 98 ? -10.551 9.363 13.652 1.00 98.50 98 ILE A N 1
ATOM 781 C CA . ILE A 1 98 ? -9.389 9.631 12.792 1.00 98.50 98 ILE A CA 1
ATOM 782 C C . ILE A 1 98 ? -9.627 9.101 11.376 1.00 98.50 98 ILE A C 1
ATOM 784 O O . ILE A 1 98 ? -9.489 9.855 10.415 1.00 98.50 98 ILE A O 1
ATOM 788 N N . LEU A 1 99 ? -10.072 7.851 11.236 1.00 98.75 99 LEU A N 1
ATOM 789 C CA . LEU A 1 99 ? -10.313 7.254 9.922 1.00 98.75 99 LEU A CA 1
ATOM 790 C C . LEU A 1 99 ? -11.438 7.959 9.154 1.00 98.75 99 LEU A C 1
ATOM 792 O O . LEU A 1 99 ? -11.322 8.132 7.946 1.00 98.75 99 LEU A O 1
ATOM 796 N N . SER A 1 100 ? -12.488 8.441 9.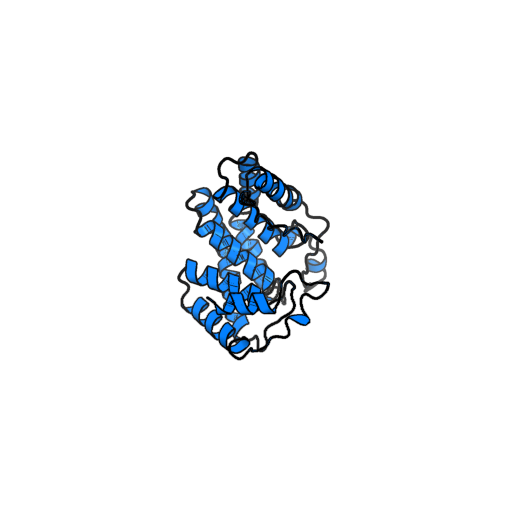826 1.00 98.69 100 SER A N 1
ATOM 797 C CA . SER A 1 100 ? -13.563 9.209 9.172 1.00 98.69 100 SER A CA 1
ATOM 798 C C . SER A 1 100 ? -13.102 10.580 8.670 1.00 98.69 100 SER A C 1
ATOM 800 O O . SER A 1 100 ? -13.619 11.072 7.667 1.00 98.69 100 SER A O 1
ATOM 802 N N . ASN A 1 101 ? -12.123 11.198 9.337 1.00 98.31 101 ASN A N 1
ATOM 803 C CA . ASN A 1 101 ? -11.513 12.449 8.878 1.00 98.31 101 ASN A CA 1
ATOM 804 C C . ASN A 1 101 ? -10.563 12.231 7.691 1.00 98.31 101 ASN A C 1
ATOM 806 O O . ASN A 1 101 ? -10.410 13.128 6.856 1.00 98.31 101 ASN A O 1
ATOM 810 N N . SER A 1 102 ? -9.943 11.054 7.616 1.00 98.56 102 SER A N 1
ATOM 811 C CA . SER A 1 102 ? -9.068 10.631 6.521 1.00 98.56 102 SER A CA 1
ATOM 812 C C . SER A 1 102 ? -9.853 10.194 5.279 1.00 98.56 102 SER A C 1
ATOM 814 O O . SER A 1 102 ? -9.608 10.675 4.175 1.00 98.56 102 SER A O 1
ATOM 816 N N . PHE A 1 103 ? -10.827 9.298 5.441 1.00 98.62 103 PHE A N 1
ATOM 817 C CA . PHE A 1 103 ? -11.535 8.615 4.355 1.00 98.62 103 PHE A CA 1
ATOM 818 C C . PHE A 1 103 ? -12.720 9.423 3.815 1.00 98.62 103 PHE A C 1
ATOM 820 O O . PHE A 1 103 ? -13.862 8.961 3.761 1.00 98.62 103 PHE A O 1
ATOM 827 N N . GLN A 1 104 ? -12.421 10.649 3.389 1.00 98.56 104 GLN A N 1
ATOM 828 C CA . GLN A 1 104 ? -13.354 11.556 2.729 1.00 98.56 104 GLN A CA 1
ATOM 829 C C . GLN A 1 104 ? -13.150 11.511 1.210 1.00 98.56 104 GLN A C 1
ATOM 831 O O . GLN A 1 104 ? -12.021 11.485 0.714 1.00 98.56 104 GLN A O 1
ATOM 836 N N . LEU A 1 105 ? -14.250 11.474 0.453 1.00 98.69 105 LEU A N 1
ATOM 837 C CA . LEU A 1 105 ? -14.215 11.257 -0.998 1.00 98.69 105 LEU A CA 1
ATOM 838 C C . LEU A 1 105 ? -13.448 12.356 -1.751 1.00 98.69 105 LEU A C 1
ATOM 840 O O . LEU A 1 105 ? -12.753 12.077 -2.724 1.00 98.69 105 LEU A O 1
ATOM 844 N N . ASP A 1 106 ? -13.598 13.608 -1.339 1.00 98.69 106 ASP A N 1
ATOM 845 C CA . ASP A 1 106 ? -12.899 14.764 -1.901 1.00 98.69 106 ASP A CA 1
ATOM 846 C C . ASP A 1 106 ? -11.384 14.685 -1.669 1.00 98.69 106 ASP A C 1
ATOM 848 O O . ASP A 1 106 ? -10.616 14.844 -2.621 1.00 98.69 106 ASP A O 1
ATOM 852 N N . LYS A 1 107 ? -10.951 14.328 -0.455 1.00 98.81 107 LYS A N 1
ATOM 853 C CA . LYS A 1 107 ? -9.530 14.111 -0.155 1.00 98.81 107 LYS A CA 1
ATOM 854 C C . LYS A 1 107 ? -8.945 12.945 -0.951 1.00 98.81 107 LYS A C 1
ATOM 856 O O . LYS A 1 107 ? -7.856 13.068 -1.500 1.00 98.81 107 LYS A O 1
ATOM 861 N N . MET A 1 108 ? -9.689 11.849 -1.110 1.00 98.75 108 MET A N 1
ATOM 862 C CA . MET A 1 108 ? -9.248 10.704 -1.919 1.00 98.75 108 MET A CA 1
ATOM 863 C C . MET A 1 108 ? -9.140 11.023 -3.408 1.00 98.75 108 MET A C 1
ATOM 865 O O . MET A 1 108 ? -8.241 10.528 -4.087 1.00 98.75 108 MET A O 1
ATOM 869 N N . LYS A 1 109 ? -10.015 11.887 -3.931 1.00 98.88 109 LYS A N 1
ATOM 870 C CA . LYS A 1 109 ? -9.866 12.416 -5.293 1.00 98.88 109 LYS A CA 1
ATOM 871 C C . LYS A 1 109 ? -8.597 13.257 -5.432 1.00 98.88 109 LYS A C 1
ATOM 873 O O . LYS A 1 109 ? -7.937 13.157 -6.461 1.00 98.88 109 LYS A O 1
ATOM 878 N N . ALA A 1 110 ? -8.249 14.053 -4.422 1.00 98.81 110 ALA A N 1
ATOM 879 C CA . ALA A 1 110 ? -7.012 14.830 -4.420 1.00 98.81 110 ALA A CA 1
ATOM 880 C C . ALA A 1 110 ? -5.759 13.933 -4.341 1.00 98.81 110 ALA A C 1
ATOM 882 O O . ALA A 1 110 ? -4.842 14.122 -5.139 1.00 98.81 110 ALA A O 1
ATOM 883 N N . GLU A 1 111 ? -5.760 12.902 -3.487 1.00 98.81 111 GLU A N 1
ATOM 884 C CA . GLU A 1 111 ? -4.707 11.870 -3.458 1.00 98.81 111 GLU A CA 1
ATOM 885 C C . GLU A 1 111 ? -4.553 11.185 -4.826 1.00 98.81 111 GLU A C 1
ATOM 887 O O . GLU A 1 111 ? -3.448 11.033 -5.340 1.00 98.81 111 GLU A O 1
ATOM 892 N N . ALA A 1 112 ? -5.664 10.813 -5.471 1.00 98.88 112 ALA A N 1
ATOM 893 C CA . ALA A 1 112 ? -5.634 10.201 -6.799 1.00 98.88 112 ALA A CA 1
ATOM 894 C C . ALA A 1 112 ? -5.096 11.162 -7.874 1.00 98.88 112 ALA A C 1
ATOM 896 O O . ALA A 1 112 ? -4.354 10.751 -8.768 1.00 98.88 112 ALA A O 1
ATOM 897 N N . ALA A 1 113 ? -5.460 12.445 -7.793 1.00 98.75 113 ALA A N 1
ATOM 898 C CA . ALA A 1 113 ? -5.023 13.466 -8.737 1.00 98.75 113 ALA A CA 1
ATOM 899 C C . ALA A 1 113 ? -3.509 13.707 -8.676 1.00 98.75 113 ALA A C 1
ATOM 901 O O . ALA A 1 113 ? -2.911 13.992 -9.716 1.00 98.75 113 ALA A O 1
ATOM 902 N N . TYR A 1 114 ? -2.881 13.544 -7.503 1.00 98.75 114 TYR A N 1
ATOM 903 C CA . TYR A 1 114 ? -1.436 13.706 -7.332 1.00 98.75 114 TYR A CA 1
ATOM 904 C C . TYR A 1 114 ? -0.642 12.915 -8.378 1.00 98.75 114 TYR A C 1
ATOM 906 O O . TYR A 1 114 ? 0.218 13.492 -9.036 1.00 98.75 114 TYR A O 1
ATOM 914 N N . PHE A 1 115 ? -1.002 11.648 -8.617 1.00 98.62 115 PHE A N 1
ATOM 915 C CA . PHE A 1 115 ? -0.327 10.725 -9.545 1.00 98.62 115 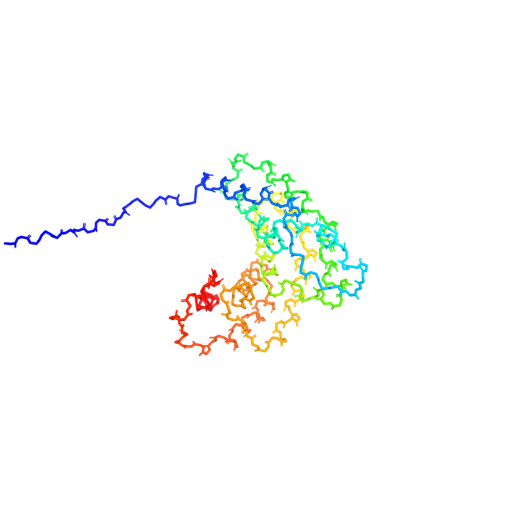PHE A CA 1
ATOM 916 C C . PHE A 1 115 ? -0.364 11.129 -11.027 1.00 98.62 115 PHE A C 1
ATOM 918 O O . PHE A 1 115 ? 0.201 10.442 -11.880 1.00 98.62 115 PHE A O 1
ATOM 925 N N . SER A 1 116 ? -1.079 12.196 -11.374 1.00 97.62 116 SER A N 1
ATOM 926 C CA . SER A 1 116 ? -1.112 12.756 -12.730 1.00 97.62 116 SER A CA 1
ATOM 927 C C . SER A 1 116 ? -0.845 14.262 -12.753 1.00 97.62 116 SER A C 1
ATOM 929 O O . SER A 1 116 ? -0.865 14.861 -13.825 1.00 97.62 116 SER A O 1
ATOM 931 N N . LYS A 1 117 ? -0.600 14.878 -11.590 1.00 97.62 117 LYS A N 1
ATOM 932 C CA . LYS A 1 117 ? -0.457 16.330 -11.444 1.00 97.62 117 LYS A CA 1
ATOM 933 C C . LYS A 1 117 ? 0.931 16.826 -11.849 1.00 97.62 117 LYS A C 1
ATOM 935 O O . LYS A 1 117 ? 1.031 17.892 -12.446 1.00 97.62 117 LYS A O 1
ATOM 940 N N . TYR A 1 118 ? 1.974 16.050 -11.551 1.00 97.38 118 TYR A N 1
ATOM 941 C CA . TYR A 1 118 ? 3.378 16.418 -11.793 1.00 97.38 118 TYR A CA 1
ATOM 942 C C . TYR A 1 118 ? 4.064 15.422 -12.730 1.00 97.38 118 TYR A C 1
ATOM 944 O O . TYR A 1 118 ? 3.684 14.247 -12.764 1.00 97.38 118 TYR A O 1
ATOM 952 N N . LYS A 1 119 ? 5.112 15.834 -13.452 1.00 96.69 119 LYS A N 1
ATOM 953 C CA . LYS A 1 119 ? 5.751 15.023 -14.513 1.00 96.69 119 LYS A CA 1
ATOM 954 C C . LYS A 1 119 ? 6.213 13.648 -14.038 1.00 96.69 119 LYS A C 1
ATOM 956 O O . LYS A 1 119 ? 6.141 12.681 -14.794 1.00 96.69 119 LYS A O 1
ATOM 961 N N . THR A 1 120 ? 6.700 13.555 -12.802 1.00 95.69 120 THR A N 1
ATOM 962 C CA . THR A 1 120 ? 7.247 12.311 -12.229 1.00 95.69 120 THR A CA 1
ATOM 963 C C . THR A 1 120 ? 6.321 11.643 -11.209 1.00 95.69 120 THR A C 1
ATOM 965 O O . THR A 1 120 ? 6.612 10.537 -10.755 1.00 95.69 120 THR A O 1
ATOM 968 N N . SER A 1 121 ? 5.174 12.255 -10.898 1.00 97.38 121 SER A N 1
ATOM 969 C CA . SER A 1 121 ? 4.246 11.784 -9.855 1.00 97.38 121 SER A CA 1
ATOM 970 C C . SER A 1 121 ? 3.683 10.382 -10.102 1.00 97.38 121 SER A C 1
ATOM 972 O O . SER A 1 121 ? 3.444 9.643 -9.154 1.00 97.38 121 SER A O 1
ATOM 974 N N . ALA A 1 122 ? 3.562 9.953 -11.361 1.00 97.50 122 ALA A N 1
ATOM 975 C CA . ALA A 1 122 ? 3.130 8.599 -11.713 1.00 97.50 122 ALA A CA 1
ATOM 976 C C . ALA A 1 122 ? 4.099 7.492 -11.242 1.00 97.50 122 ALA A C 1
ATOM 978 O O . ALA A 1 122 ? 3.746 6.317 -11.277 1.00 97.50 122 ALA A O 1
ATOM 979 N N . LEU A 1 123 ? 5.332 7.839 -10.848 1.00 96.44 123 LEU A N 1
ATOM 980 C CA . LEU A 1 123 ? 6.334 6.909 -10.312 1.00 96.44 123 LEU A CA 1
ATOM 981 C C . LEU A 1 123 ? 6.377 6.896 -8.780 1.00 96.44 123 LEU A C 1
ATOM 983 O O . LEU A 1 123 ? 7.064 6.048 -8.207 1.00 96.44 123 LEU A O 1
ATOM 987 N N . TYR A 1 124 ? 5.695 7.842 -8.134 1.00 97.81 124 TYR A N 1
ATOM 988 C CA . TYR A 1 124 ? 5.691 7.996 -6.687 1.00 97.81 124 TYR A CA 1
ATOM 989 C C . TYR A 1 124 ? 5.222 6.708 -6.009 1.00 97.81 124 TYR A C 1
ATOM 991 O O . TYR A 1 124 ? 4.267 6.085 -6.470 1.00 97.81 124 TYR A O 1
ATOM 999 N N . GLU A 1 125 ? 5.914 6.289 -4.947 1.00 97.50 125 GLU A N 1
ATOM 1000 C CA . GLU A 1 125 ? 5.570 5.100 -4.147 1.00 97.50 125 GLU A CA 1
ATOM 1001 C C . GLU A 1 125 ? 5.555 3.758 -4.909 1.00 97.50 125 GLU A C 1
ATOM 1003 O O . GLU A 1 125 ? 5.078 2.729 -4.415 1.00 97.50 125 GLU A O 1
ATOM 1008 N N . ARG A 1 126 ? 6.135 3.728 -6.115 1.00 96.19 126 ARG A N 1
ATOM 1009 C CA . ARG A 1 126 ? 6.237 2.521 -6.932 1.00 96.19 126 ARG A CA 1
ATOM 1010 C C . ARG A 1 126 ? 7.251 1.530 -6.336 1.00 96.19 126 ARG A C 1
ATOM 1012 O O . ARG A 1 126 ? 8.440 1.822 -6.284 1.00 96.19 126 ARG A O 1
ATOM 1019 N N . THR A 1 127 ? 6.900 0.300 -5.975 1.00 94.62 127 THR A N 1
ATOM 1020 C CA . THR A 1 127 ? 5.552 -0.300 -5.905 1.00 94.62 127 THR A CA 1
ATOM 1021 C C . THR A 1 127 ? 5.069 -0.517 -4.469 1.00 94.62 127 THR A C 1
ATOM 1023 O O . THR A 1 127 ? 3.990 -1.065 -4.265 1.00 94.62 127 THR A O 1
ATOM 1026 N N . TYR A 1 128 ? 5.858 -0.098 -3.478 1.00 98.00 128 TYR A N 1
ATOM 1027 C CA . TYR A 1 128 ? 5.621 -0.397 -2.070 1.00 98.00 128 TYR A CA 1
ATOM 1028 C C . TYR A 1 128 ? 4.365 0.276 -1.522 1.00 98.00 128 TYR A C 1
ATOM 1030 O O . TYR A 1 128 ? 3.464 -0.410 -1.039 1.00 98.00 128 TYR A O 1
ATOM 1038 N N . GLY A 1 129 ? 4.254 1.601 -1.643 1.00 98.44 129 GLY A N 1
ATOM 1039 C CA . GLY A 1 129 ? 3.047 2.297 -1.214 1.00 98.44 129 GLY A CA 1
ATOM 1040 C C . GLY A 1 129 ? 1.829 1.860 -2.024 1.00 98.44 129 GLY A C 1
ATOM 1041 O O . GLY A 1 129 ? 0.752 1.672 -1.460 1.00 98.44 129 GLY A O 1
ATOM 1042 N N . TRP A 1 130 ? 1.996 1.583 -3.322 1.00 98.69 130 TRP A N 1
ATOM 1043 C CA . TRP A 1 130 ? 0.906 1.039 -4.136 1.00 98.69 130 TRP A CA 1
ATOM 1044 C C . TRP A 1 130 ? 0.382 -0.287 -3.576 1.00 98.69 130 TRP A C 1
ATOM 1046 O O . TRP A 1 130 ? -0.826 -0.488 -3.496 1.00 98.69 130 TRP A O 1
ATOM 1056 N N . ALA A 1 131 ? 1.278 -1.188 -3.175 1.00 98.69 131 ALA A N 1
ATOM 1057 C CA . ALA A 1 131 ? 0.923 -2.466 -2.574 1.00 98.69 131 ALA A CA 1
ATOM 1058 C C . ALA A 1 131 ? 0.178 -2.284 -1.242 1.00 98.69 131 ALA A C 1
ATOM 1060 O O . ALA A 1 131 ? -0.861 -2.913 -1.029 1.00 98.69 131 ALA A O 1
ATOM 1061 N N . TRP A 1 132 ? 0.657 -1.394 -0.368 1.00 98.81 132 TRP A N 1
ATOM 1062 C CA . TRP A 1 132 ? -0.009 -1.093 0.903 1.00 98.81 132 TRP A CA 1
ATOM 1063 C C . TRP A 1 132 ? -1.398 -0.485 0.728 1.00 98.81 132 TRP A C 1
ATOM 1065 O O . TRP A 1 132 ? -2.312 -0.834 1.475 1.00 98.81 132 TRP A O 1
ATOM 1075 N N . LEU A 1 133 ? -1.595 0.359 -0.285 1.00 98.88 133 LEU A N 1
ATOM 1076 C CA . LEU A 1 133 ? -2.917 0.889 -0.601 1.00 98.88 133 LEU A CA 1
ATOM 1077 C C . LEU A 1 133 ? -3.879 -0.225 -1.032 1.00 98.88 133 LEU A C 1
ATOM 1079 O O . LEU A 1 133 ? -5.004 -0.278 -0.542 1.00 98.88 133 LEU A O 1
ATOM 1083 N N . LEU A 1 134 ? -3.442 -1.142 -1.903 1.00 98.88 134 LEU A N 1
ATOM 1084 C CA . LEU A 1 134 ? -4.259 -2.300 -2.281 1.00 98.88 134 LEU A CA 1
ATOM 1085 C C . LEU A 1 134 ? -4.570 -3.176 -1.054 1.00 98.88 134 LEU A C 1
ATOM 1087 O O . LEU A 1 134 ? -5.686 -3.669 -0.898 1.00 98.88 134 LEU A O 1
ATOM 1091 N N . LYS A 1 135 ? -3.624 -3.325 -0.120 1.00 98.81 135 LYS A N 1
ATOM 1092 C CA . LYS A 1 135 ? -3.865 -4.035 1.144 1.00 98.81 135 LYS A CA 1
ATOM 1093 C C . LYS A 1 135 ? -4.931 -3.347 2.009 1.00 98.81 135 LYS A C 1
ATOM 1095 O O . LYS A 1 135 ? -5.798 -4.042 2.543 1.00 98.81 135 LYS A O 1
ATOM 1100 N N . LEU A 1 136 ? -4.894 -2.016 2.117 1.00 98.94 136 LEU A N 1
ATOM 1101 C CA . LEU A 1 136 ? -5.913 -1.210 2.800 1.00 98.94 136 LEU A CA 1
ATOM 1102 C C . LEU A 1 136 ? -7.296 -1.386 2.161 1.00 98.94 136 LEU A C 1
ATOM 1104 O O . LEU A 1 136 ? -8.263 -1.687 2.861 1.00 98.94 136 LEU A O 1
ATOM 1108 N N . ASP A 1 137 ? -7.374 -1.249 0.839 1.00 98.88 137 ASP A N 1
ATOM 1109 C CA . ASP A 1 137 ? -8.618 -1.369 0.077 1.00 98.88 137 ASP A CA 1
ATOM 1110 C C . ASP A 1 137 ? -9.267 -2.749 0.246 1.00 98.88 137 ASP A C 1
ATOM 1112 O O . ASP A 1 137 ? -10.460 -2.850 0.542 1.00 98.88 137 ASP A O 1
ATOM 1116 N N . ARG A 1 138 ? -8.461 -3.818 0.176 1.00 98.69 138 ARG A N 1
ATOM 1117 C CA . ARG A 1 138 ? -8.917 -5.187 0.452 1.00 98.69 138 ARG A CA 1
ATOM 1118 C C . ARG A 1 138 ? -9.453 -5.340 1.874 1.00 98.69 138 ARG A C 1
ATOM 1120 O O . ARG A 1 138 ? -10.495 -5.964 2.061 1.00 98.69 138 ARG A O 1
ATOM 1127 N N . GLU A 1 139 ? -8.757 -4.804 2.877 1.00 98.75 139 GLU A N 1
ATOM 1128 C CA . GLU A 1 139 ? -9.179 -4.956 4.274 1.00 98.75 139 GLU A CA 1
ATOM 1129 C C . GLU A 1 139 ? -10.547 -4.305 4.526 1.00 98.75 139 GLU A C 1
ATOM 1131 O O . GLU A 1 139 ? -11.375 -4.911 5.211 1.00 98.75 139 GLU A O 1
ATOM 1136 N N . LEU A 1 140 ? -10.794 -3.130 3.928 1.00 98.62 140 LEU A N 1
ATOM 1137 C CA . LEU A 1 140 ? -12.086 -2.437 3.964 1.00 98.62 140 LEU A CA 1
ATOM 1138 C C . LEU A 1 140 ? -13.178 -3.207 3.214 1.00 98.62 140 LEU A C 1
ATOM 1140 O O . LEU A 1 140 ? -14.281 -3.355 3.733 1.00 98.62 140 LEU A O 1
ATOM 1144 N N . HIS A 1 141 ? -12.878 -3.729 2.023 1.00 97.81 141 HIS A N 1
ATOM 1145 C CA . HIS A 1 141 ? -13.837 -4.499 1.229 1.00 97.81 141 HIS A CA 1
ATOM 1146 C C . HIS A 1 141 ? -14.304 -5.777 1.934 1.00 97.81 141 HIS A C 1
ATOM 1148 O O . HIS A 1 141 ? -15.490 -6.100 1.939 1.00 97.81 141 HIS A O 1
ATOM 1154 N N . GLU A 1 142 ? -13.379 -6.492 2.574 1.00 96.75 142 GLU A N 1
ATOM 1155 C CA . GLU A 1 142 ? -13.681 -7.707 3.332 1.00 96.75 142 GLU A CA 1
ATOM 1156 C C . GLU A 1 142 ? -14.316 -7.417 4.706 1.00 96.75 142 GLU A C 1
ATOM 1158 O O . GLU A 1 142 ? -14.658 -8.346 5.444 1.00 96.75 142 GLU A O 1
ATOM 1163 N N . TRP A 1 143 ? -14.428 -6.149 5.113 1.00 97.56 143 TRP A N 1
ATOM 1164 C CA . TRP A 1 143 ? -15.061 -5.777 6.371 1.00 97.56 143 TRP A CA 1
ATOM 1165 C C . TRP A 1 143 ? -16.567 -5.584 6.172 1.00 97.56 143 TRP A C 1
ATOM 1167 O O . TRP A 1 143 ? -17.023 -4.587 5.615 1.00 97.56 143 TRP A O 1
ATOM 1177 N N . ASN A 1 144 ? -17.363 -6.548 6.647 1.00 95.06 144 ASN A N 1
ATOM 1178 C CA . ASN A 1 144 ? -18.824 -6.478 6.587 1.00 95.06 144 ASN A CA 1
ATOM 1179 C C . ASN A 1 144 ? -19.404 -5.511 7.639 1.00 95.06 144 ASN A C 1
ATOM 1181 O O . ASN A 1 144 ? -20.090 -5.924 8.571 1.00 95.06 144 ASN A O 1
ATOM 1185 N N . ASP A 1 145 ? -19.125 -4.223 7.469 1.00 97.12 145 ASP A N 1
ATOM 1186 C CA . ASP A 1 145 ? -19.534 -3.132 8.352 1.00 97.12 145 ASP A CA 1
ATOM 1187 C C . ASP A 1 145 ? -20.020 -1.927 7.527 1.00 97.12 145 ASP A C 1
ATOM 1189 O O . ASP A 1 145 ? -19.621 -1.745 6.372 1.00 97.12 145 ASP A O 1
ATOM 1193 N N . SER A 1 146 ? -20.929 -1.113 8.074 1.00 97.62 146 SER A N 1
ATOM 1194 C CA . SER A 1 146 ? -21.444 0.066 7.365 1.00 97.62 146 SER A CA 1
ATOM 1195 C C . SER A 1 146 ? -20.372 1.134 7.143 1.00 97.62 146 SER A C 1
ATOM 1197 O O . SER A 1 146 ? -20.316 1.691 6.045 1.00 97.62 146 SER A O 1
ATOM 1199 N N . LEU A 1 147 ? -19.502 1.376 8.128 1.00 97.19 147 LEU A N 1
ATOM 1200 C CA . LEU A 1 147 ? -18.358 2.278 7.995 1.00 97.19 147 LEU A CA 1
ATOM 1201 C C . LEU A 1 147 ? -17.339 1.702 7.019 1.00 97.19 147 LEU A C 1
ATOM 1203 O O . LEU A 1 147 ? -16.878 2.418 6.135 1.00 97.19 147 LEU A O 1
ATOM 1207 N N . GLY A 1 148 ? -17.062 0.396 7.111 1.00 97.94 148 GLY A N 1
ATOM 1208 C CA . GLY A 1 148 ? -16.193 -0.306 6.164 1.00 97.94 148 GLY A CA 1
ATOM 1209 C C . GLY A 1 148 ? -16.622 -0.085 4.711 1.00 97.94 148 GLY A C 1
ATOM 1210 O O . GLY A 1 148 ? -15.815 0.344 3.887 1.00 97.94 148 GLY A O 1
ATOM 1211 N N . ARG A 1 149 ? -17.917 -0.260 4.411 1.00 98.44 149 ARG A N 1
ATOM 1212 C CA . ARG A 1 149 ? -18.487 0.005 3.076 1.00 98.44 149 ARG A CA 1
ATOM 1213 C C . ARG A 1 149 ? -18.382 1.471 2.652 1.00 98.44 149 ARG A C 1
ATOM 1215 O O . ARG A 1 149 ? -18.086 1.743 1.489 1.00 98.44 149 ARG A O 1
ATOM 1222 N N . GLN A 1 150 ? -18.625 2.410 3.566 1.00 98.56 150 GLN A N 1
ATOM 1223 C CA . GLN A 1 150 ? -18.523 3.843 3.284 1.00 98.56 150 GLN A CA 1
ATOM 1224 C C . GLN A 1 150 ? -17.081 4.251 2.955 1.00 98.56 150 GLN A C 1
ATOM 1226 O O . GLN A 1 150 ? -16.837 4.919 1.950 1.00 98.56 150 GLN A O 1
ATOM 1231 N N . TRP A 1 151 ? -16.122 3.837 3.781 1.00 98.81 151 TRP A N 1
ATOM 1232 C CA . TRP A 1 151 ? -14.707 4.148 3.592 1.00 98.81 151 TRP A CA 1
ATOM 1233 C C . TRP A 1 151 ? -14.128 3.449 2.362 1.00 98.81 151 TRP A C 1
ATOM 1235 O O . TRP A 1 151 ? -13.388 4.072 1.605 1.00 98.81 151 TRP A O 1
ATOM 1245 N N . TYR A 1 152 ? -14.531 2.201 2.103 1.00 98.75 152 TYR A N 1
ATOM 1246 C CA . TYR A 1 152 ? -14.205 1.490 0.866 1.00 98.75 152 TYR A CA 1
ATOM 1247 C C . TYR A 1 152 ? -14.625 2.295 -0.372 1.00 98.75 152 TYR A C 1
ATOM 1249 O O . TYR A 1 152 ? -13.815 2.511 -1.274 1.00 98.75 152 TYR A O 1
ATOM 1257 N N . ALA A 1 153 ? -15.867 2.796 -0.396 1.00 98.62 153 ALA A N 1
ATOM 1258 C CA . ALA A 1 153 ? -16.369 3.612 -1.500 1.00 98.62 153 ALA A CA 1
ATOM 1259 C C . ALA A 1 153 ? -15.578 4.923 -1.664 1.00 98.62 153 ALA A C 1
ATOM 1261 O O . ALA A 1 153 ? -15.298 5.333 -2.791 1.00 98.62 153 ALA A O 1
ATOM 1262 N N . ALA A 1 154 ? -15.186 5.563 -0.557 1.00 98.75 154 ALA A N 1
ATOM 1263 C CA . ALA A 1 154 ? -14.383 6.784 -0.584 1.00 98.75 154 ALA A CA 1
ATOM 1264 C C . ALA A 1 154 ? -12.970 6.557 -1.146 1.00 98.75 154 ALA A C 1
ATOM 1266 O O . ALA A 1 154 ? -12.466 7.428 -1.849 1.00 98.75 154 ALA A O 1
ATOM 1267 N N . LEU A 1 155 ? -12.351 5.400 -0.878 1.00 98.75 155 LEU A N 1
ATOM 1268 C CA . LEU A 1 155 ? -10.984 5.065 -1.305 1.00 98.75 155 LEU A CA 1
ATOM 1269 C C . LEU A 1 155 ? -10.866 4.776 -2.816 1.00 98.75 155 LEU A C 1
ATOM 1271 O O . LEU A 1 155 ? -9.790 4.934 -3.397 1.00 98.75 155 LEU A O 1
ATOM 1275 N N . GLN A 1 156 ? -11.971 4.407 -3.476 1.00 98.69 156 GLN A N 1
ATOM 1276 C CA . GLN A 1 156 ? -11.968 3.923 -4.864 1.00 98.69 156 GLN A CA 1
ATOM 1277 C C . GLN A 1 156 ? -11.262 4.819 -5.894 1.00 98.69 156 GLN A C 1
ATOM 1279 O O . GLN A 1 156 ? -10.548 4.261 -6.730 1.00 98.69 156 GLN A O 1
ATOM 1284 N N . PRO A 1 157 ? -11.392 6.164 -5.886 1.00 98.81 157 PRO A N 1
ATOM 1285 C CA . PRO A 1 157 ? -10.692 7.004 -6.858 1.00 98.81 157 PRO A CA 1
ATOM 1286 C C . PRO A 1 157 ? -9.176 6.774 -6.857 1.00 98.81 157 PRO A C 1
ATOM 1288 O O . PRO A 1 157 ? -8.549 6.731 -7.915 1.00 98.81 157 PRO A O 1
ATOM 1291 N N . LEU A 1 158 ? -8.600 6.584 -5.669 1.00 98.88 158 LEU A N 1
ATOM 1292 C CA . LEU A 1 158 ? -7.174 6.374 -5.481 1.00 98.88 158 LEU A CA 1
ATOM 1293 C C . LEU A 1 158 ? -6.771 4.927 -5.800 1.00 98.88 158 LEU A C 1
ATOM 1295 O O . LEU A 1 158 ? -5.813 4.718 -6.546 1.00 98.88 158 LEU A O 1
ATOM 1299 N N . THR A 1 159 ? -7.527 3.933 -5.321 1.00 98.69 159 THR A N 1
ATOM 1300 C CA . THR A 1 159 ? -7.277 2.511 -5.629 1.00 98.69 159 THR A CA 1
ATOM 1301 C C . THR A 1 159 ? -7.283 2.260 -7.137 1.00 98.69 159 THR A C 1
ATOM 1303 O O . THR A 1 159 ? -6.363 1.632 -7.666 1.00 98.69 159 THR A O 1
ATOM 1306 N N . GLN A 1 160 ? -8.272 2.801 -7.858 1.00 98.62 160 GLN A N 1
ATOM 1307 C CA . GLN A 1 160 ? -8.361 2.616 -9.307 1.00 98.62 160 GLN A CA 1
ATOM 1308 C C . GLN A 1 160 ? -7.207 3.297 -10.045 1.00 98.62 160 GLN A C 1
ATOM 1310 O O . GLN A 1 160 ? -6.611 2.688 -1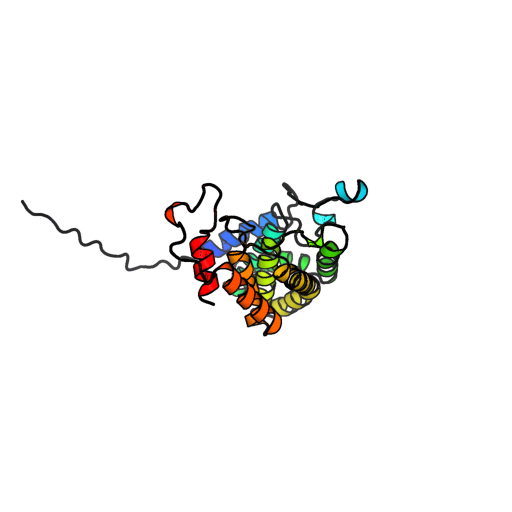0.935 1.00 98.62 160 GLN A O 1
ATOM 1315 N N . LYS A 1 161 ? -6.799 4.502 -9.621 1.00 98.88 161 LYS A N 1
ATOM 1316 C CA . LYS A 1 161 ? -5.602 5.158 -10.165 1.00 98.88 161 LYS A CA 1
ATOM 1317 C C . LYS A 1 161 ? -4.350 4.297 -9.972 1.00 98.88 161 LYS A C 1
ATOM 1319 O O . LYS A 1 161 ? -3.573 4.122 -10.907 1.00 98.88 161 LYS A O 1
ATOM 1324 N N . VAL A 1 162 ? -4.159 3.717 -8.791 1.00 98.69 162 VAL A N 1
ATOM 1325 C CA . VAL A 1 162 ? -3.001 2.857 -8.507 1.00 98.69 162 VAL A CA 1
ATOM 1326 C C . VAL A 1 162 ? -3.036 1.551 -9.307 1.00 98.69 162 VAL A C 1
ATOM 1328 O O . VAL A 1 162 ? -2.000 1.126 -9.823 1.00 98.69 162 VAL A O 1
ATOM 1331 N N . LYS A 1 163 ? -4.209 0.937 -9.499 1.00 98.69 163 LYS A N 1
ATOM 1332 C CA . LYS A 1 163 ? -4.375 -0.228 -10.386 1.00 98.69 163 LYS A CA 1
ATOM 1333 C C . LYS A 1 163 ? -3.990 0.099 -11.835 1.00 98.69 163 LYS A C 1
ATOM 1335 O O . LYS A 1 163 ? -3.292 -0.692 -12.477 1.00 98.69 163 LYS A O 1
ATOM 1340 N N . GLU A 1 164 ? -4.412 1.254 -12.353 1.00 98.69 164 GLU A N 1
ATOM 1341 C CA . GLU A 1 164 ? -4.020 1.731 -13.688 1.00 98.69 164 GLU A CA 1
ATOM 1342 C C . GLU A 1 164 ? -2.493 1.852 -13.804 1.00 98.69 164 GLU A C 1
ATOM 1344 O O . GLU A 1 164 ? -1.899 1.345 -14.761 1.00 98.69 164 GLU A O 1
ATOM 1349 N N . LEU A 1 165 ? -1.843 2.462 -12.805 1.00 98.69 165 LEU A N 1
ATOM 1350 C CA . LEU A 1 165 ? -0.387 2.623 -12.763 1.00 98.69 165 LEU A CA 1
ATOM 1351 C C . LEU A 1 165 ? 0.344 1.278 -12.735 1.00 98.69 165 LEU A C 1
ATOM 1353 O O . LEU A 1 165 ? 1.278 1.075 -13.513 1.00 98.69 165 LEU A O 1
ATOM 1357 N N . TRP A 1 166 ? -0.101 0.337 -11.900 1.00 98.44 166 TRP A N 1
ATOM 1358 C CA . TRP A 1 166 ? 0.421 -1.030 -11.874 1.00 98.44 166 TRP A CA 1
ATOM 1359 C C . TRP A 1 166 ? 0.304 -1.716 -13.238 1.00 98.44 166 TRP A C 1
ATOM 1361 O O . TRP A 1 166 ? 1.284 -2.271 -13.742 1.00 98.44 166 TRP A O 1
ATOM 1371 N N . THR A 1 167 ? -0.880 -1.643 -13.852 1.00 98.50 167 THR A N 1
ATOM 1372 C CA . THR A 1 167 ? -1.175 -2.265 -15.152 1.00 98.50 167 THR A CA 1
ATOM 1373 C C . THR A 1 167 ? -0.289 -1.690 -16.258 1.00 98.50 167 THR A C 1
ATOM 1375 O O . THR A 1 167 ? 0.218 -2.431 -17.100 1.00 98.50 167 THR A O 1
ATOM 1378 N N . ALA A 1 168 ? -0.033 -0.380 -16.228 1.00 98.31 168 ALA A N 1
ATOM 1379 C CA . ALA A 1 168 ? 0.850 0.290 -17.178 1.00 98.31 168 ALA A CA 1
ATOM 1380 C C . ALA A 1 168 ? 2.346 0.045 -16.905 1.00 98.31 168 ALA A C 1
ATOM 1382 O O . ALA A 1 168 ? 3.161 0.089 -17.833 1.00 98.31 168 ALA A O 1
ATOM 1383 N N . TYR A 1 169 ? 2.727 -0.165 -15.643 1.00 97.88 169 TYR A N 1
ATOM 1384 C CA . TYR A 1 169 ? 4.117 -0.328 -15.221 1.00 97.88 169 TYR A CA 1
ATOM 1385 C C . TYR A 1 169 ? 4.646 -1.745 -15.441 1.00 97.88 169 TYR A C 1
ATOM 1387 O O . TYR A 1 169 ? 5.750 -1.902 -15.963 1.00 97.88 169 TYR A O 1
ATOM 1395 N N . LEU A 1 170 ? 3.878 -2.770 -15.069 1.00 97.94 170 LEU A N 1
ATOM 1396 C CA . LEU A 1 170 ? 4.342 -4.160 -15.073 1.00 97.94 170 LEU A CA 1
ATOM 1397 C C . LEU A 1 170 ? 4.924 -4.640 -16.411 1.00 97.94 170 LEU A C 1
ATOM 1399 O O . LEU A 1 170 ? 5.986 -5.265 -16.389 1.00 97.94 170 LEU A O 1
ATOM 1403 N N . PRO A 1 171 ? 4.319 -4.328 -17.575 1.00 98.00 171 PRO A N 1
ATOM 1404 C CA . PRO A 1 171 ? 4.895 -4.689 -18.870 1.00 98.00 171 PRO A CA 1
ATOM 1405 C C . PRO A 1 171 ? 6.233 -3.998 -19.178 1.00 98.00 171 PRO A C 1
ATOM 1407 O O . PRO A 1 171 ? 6.993 -4.492 -20.004 1.00 98.00 171 PRO A O 1
ATOM 1410 N N . LYS A 1 172 ? 6.522 -2.856 -18.538 1.00 97.31 172 LYS A N 1
ATOM 1411 C CA . LYS A 1 172 ? 7.739 -2.054 -18.753 1.00 97.31 172 LYS A CA 1
ATOM 1412 C C . LYS A 1 172 ? 8.896 -2.473 -17.845 1.00 97.31 172 LYS A C 1
ATOM 1414 O O . LYS A 1 172 ? 10.034 -2.086 -18.091 1.00 97.31 172 LYS A O 1
ATOM 1419 N N . GLN A 1 173 ? 8.625 -3.212 -16.771 1.00 96.88 173 GLN A N 1
ATOM 1420 C CA . GLN A 1 173 ? 9.651 -3.611 -15.816 1.00 96.88 173 GLN A CA 1
ATOM 1421 C C . GLN A 1 173 ? 10.425 -4.825 -16.339 1.00 96.88 173 GLN A C 1
ATOM 1423 O O . GLN A 1 173 ? 9.945 -5.945 -16.250 1.00 96.88 173 GLN A O 1
ATOM 1428 N N . THR A 1 174 ? 11.645 -4.637 -16.839 1.00 96.56 174 THR A N 1
ATOM 1429 C CA . THR A 1 174 ? 12.468 -5.760 -17.328 1.00 96.56 174 THR A CA 1
ATOM 1430 C C . THR A 1 174 ? 12.951 -6.672 -16.200 1.00 96.56 174 THR A C 1
ATOM 1432 O O . THR A 1 174 ? 12.896 -7.893 -16.329 1.00 96.56 174 THR A O 1
ATOM 1435 N N . TYR A 1 175 ? 13.395 -6.090 -15.082 1.00 96.88 175 TYR A N 1
ATOM 1436 C CA . TYR A 1 175 ? 13.983 -6.822 -13.959 1.00 96.88 175 TYR A CA 1
ATOM 1437 C C . TYR A 1 175 ? 13.230 -6.542 -12.655 1.00 96.88 175 TYR A C 1
ATOM 1439 O O . TYR A 1 175 ? 12.871 -5.388 -12.392 1.00 96.88 175 TYR A O 1
ATOM 1447 N N . PRO A 1 176 ? 13.020 -7.558 -11.802 1.00 96.94 176 PRO A N 1
ATOM 1448 C CA . PRO A 1 176 ? 12.479 -7.333 -10.476 1.00 96.94 176 PRO A CA 1
ATOM 1449 C C . PRO A 1 176 ? 13.569 -6.805 -9.536 1.00 96.94 176 PRO A C 1
ATOM 1451 O O . PRO A 1 176 ? 14.737 -7.193 -9.632 1.00 96.94 176 PRO A O 1
ATOM 1454 N N . ASN A 1 177 ? 13.171 -5.961 -8.591 1.00 95.94 177 ASN A N 1
ATOM 1455 C CA . ASN A 1 177 ? 14.018 -5.565 -7.475 1.00 95.94 177 ASN A CA 1
ATOM 1456 C C . ASN A 1 177 ? 13.929 -6.626 -6.360 1.00 95.94 177 ASN A C 1
ATOM 1458 O O . ASN A 1 177 ? 12.835 -7.086 -6.025 1.00 95.94 177 ASN A O 1
ATOM 1462 N N . ARG A 1 178 ? 15.089 -7.033 -5.835 1.00 93.75 178 ARG A N 1
ATOM 1463 C CA . ARG A 1 178 ? 15.266 -8.120 -4.860 1.00 93.75 178 ARG A CA 1
ATOM 1464 C C . ARG A 1 178 ? 15.873 -7.654 -3.534 1.00 93.75 178 ARG A C 1
ATOM 1466 O O . ARG A 1 178 ? 16.303 -8.491 -2.762 1.00 93.75 178 ARG A O 1
ATOM 1473 N N . THR A 1 179 ? 15.964 -6.355 -3.267 1.00 93.25 179 THR A N 1
ATOM 1474 C CA . THR A 1 179 ? 16.416 -5.873 -1.950 1.00 93.25 179 THR A CA 1
ATOM 1475 C C . THR A 1 179 ? 15.402 -6.256 -0.873 1.00 93.25 179 THR A C 1
ATOM 1477 O O . THR A 1 179 ? 14.208 -6.276 -1.174 1.00 93.25 179 THR A O 1
ATOM 1480 N N . GLY A 1 180 ? 15.806 -6.488 0.375 1.00 94.56 180 GLY A N 1
ATOM 1481 C CA . GLY A 1 180 ? 14.886 -6.781 1.483 1.00 94.56 180 GLY A CA 1
ATOM 1482 C C . GLY A 1 180 ? 14.260 -5.529 2.108 1.00 94.56 180 GLY A C 1
ATOM 1483 O O . GLY A 1 180 ? 13.888 -5.529 3.279 1.00 94.56 180 GLY A O 1
ATOM 1484 N N . VAL A 1 181 ? 14.127 -4.459 1.322 1.00 95.62 181 VAL A N 1
ATOM 1485 C CA . VAL A 1 181 ? 13.517 -3.183 1.715 1.00 95.62 181 VAL A CA 1
ATOM 1486 C C . VAL A 1 181 ? 12.416 -2.781 0.727 1.00 95.62 181 VAL A C 1
ATOM 1488 O O . VAL A 1 181 ? 12.128 -3.502 -0.228 1.00 95.62 181 VAL A O 1
ATOM 1491 N N . HIS A 1 182 ? 11.813 -1.608 0.936 1.00 96.25 182 HIS A N 1
ATOM 1492 C CA . HIS A 1 182 ? 10.618 -1.089 0.256 1.00 96.25 182 HIS A CA 1
ATOM 1493 C C . HIS A 1 182 ? 10.435 -1.471 -1.231 1.00 96.25 182 HIS A C 1
ATOM 1495 O O . HIS A 1 182 ? 9.382 -1.997 -1.576 1.00 96.25 182 HIS A O 1
ATOM 1501 N N . PRO A 1 183 ? 11.396 -1.273 -2.156 1.00 95.44 183 PRO A N 1
ATOM 1502 C CA . PRO A 1 183 ? 11.145 -1.520 -3.572 1.00 95.44 183 PRO A CA 1
ATOM 1503 C C . PRO A 1 183 ? 11.100 -3.012 -3.957 1.00 95.44 183 PRO A C 1
ATOM 1505 O O . PRO A 1 183 ? 11.022 -3.300 -5.154 1.00 95.44 183 PRO A O 1
ATOM 1508 N N . ASN A 1 184 ? 11.154 -3.954 -3.003 1.00 97.38 184 ASN A N 1
ATOM 1509 C CA . ASN A 1 184 ? 11.066 -5.392 -3.253 1.00 97.38 184 ASN A CA 1
ATOM 1510 C C . ASN A 1 184 ? 9.855 -5.733 -4.139 1.00 97.38 184 ASN A C 1
ATOM 1512 O O . ASN A 1 184 ? 8.697 -5.517 -3.782 1.00 97.38 184 ASN A O 1
ATOM 1516 N N . THR A 1 185 ? 10.129 -6.269 -5.329 1.00 98.12 185 THR A N 1
ATOM 1517 C CA . THR A 1 185 ? 9.079 -6.557 -6.311 1.00 98.12 185 THR A CA 1
ATOM 1518 C C . THR A 1 185 ? 8.209 -7.730 -5.880 1.00 98.12 185 THR A C 1
ATOM 1520 O O . THR A 1 185 ? 7.010 -7.688 -6.128 1.00 98.12 185 THR A O 1
ATOM 1523 N N . ALA A 1 186 ? 8.766 -8.751 -5.224 1.00 97.94 186 ALA A N 1
ATOM 1524 C CA . ALA A 1 186 ? 7.978 -9.904 -4.807 1.00 97.94 186 ALA A CA 1
ATOM 1525 C C . ALA A 1 186 ? 6.919 -9.493 -3.773 1.00 97.94 186 ALA A C 1
ATOM 1527 O O . ALA A 1 186 ? 5.735 -9.739 -4.008 1.00 97.94 186 ALA A O 1
ATOM 1528 N N . PHE A 1 187 ? 7.326 -8.735 -2.749 1.00 98.12 187 PHE A N 1
ATOM 1529 C CA . PHE A 1 187 ? 6.434 -8.141 -1.746 1.00 98.12 187 PHE A CA 1
ATOM 1530 C C . PHE A 1 187 ? 5.309 -7.299 -2.370 1.00 98.12 187 PHE A C 1
ATOM 1532 O O . PHE A 1 187 ? 4.141 -7.409 -2.003 1.00 98.12 187 PHE A O 1
ATOM 1539 N N . GLY A 1 188 ? 5.630 -6.458 -3.358 1.00 98.25 188 GLY A N 1
ATOM 1540 C CA . GLY A 1 188 ? 4.604 -5.658 -4.031 1.00 98.25 188 GLY A CA 1
ATOM 1541 C C . GLY A 1 188 ? 3.563 -6.520 -4.761 1.00 98.25 188 GLY A C 1
ATOM 1542 O O . GLY A 1 188 ? 2.359 -6.260 -4.685 1.00 98.25 188 GLY A O 1
ATOM 1543 N N . LEU A 1 189 ? 4.016 -7.574 -5.449 1.00 98.75 189 LEU A N 1
ATOM 1544 C CA . LEU A 1 189 ? 3.149 -8.473 -6.220 1.00 98.75 189 LEU A CA 1
ATOM 1545 C C . LEU A 1 189 ? 2.290 -9.379 -5.339 1.00 98.75 189 LEU A C 1
ATOM 1547 O O . LEU A 1 189 ? 1.173 -9.701 -5.737 1.00 98.75 189 LEU A O 1
ATOM 1551 N N . VAL A 1 190 ? 2.784 -9.755 -4.158 1.00 98.50 190 VAL A N 1
ATOM 1552 C CA . VAL A 1 190 ? 2.046 -10.477 -3.112 1.00 98.50 190 VAL A CA 1
ATOM 1553 C C . VAL A 1 190 ? 0.719 -9.770 -2.827 1.00 98.50 190 VAL A C 1
ATOM 1555 O O . VAL A 1 190 ? -0.348 -10.343 -3.050 1.00 98.50 190 VAL A O 1
ATOM 1558 N N . PHE A 1 191 ? 0.768 -8.506 -2.395 1.00 98.44 191 PHE A N 1
ATOM 1559 C CA . PHE A 1 191 ? -0.441 -7.749 -2.054 1.00 98.44 191 PHE A CA 1
ATOM 1560 C C . PHE A 1 191 ? -1.304 -7.447 -3.273 1.00 98.44 191 PHE A C 1
ATOM 1562 O O . PHE A 1 191 ? -2.528 -7.540 -3.185 1.00 98.44 191 PHE A O 1
ATOM 1569 N N . ALA A 1 192 ? -0.690 -7.128 -4.415 1.00 98.69 192 ALA A N 1
ATOM 1570 C CA . ALA A 1 192 ? -1.437 -6.857 -5.635 1.00 98.69 192 ALA A CA 1
ATOM 1571 C C . ALA A 1 192 ? -2.220 -8.088 -6.125 1.00 98.69 192 ALA A C 1
ATOM 1573 O O . ALA A 1 192 ? -3.364 -7.948 -6.558 1.00 98.69 192 ALA A O 1
ATOM 1574 N N . LEU A 1 193 ? -1.643 -9.293 -6.032 1.00 98.81 193 LEU A N 1
ATOM 1575 C CA . LEU A 1 193 ? -2.300 -10.535 -6.444 1.00 98.81 193 LEU A CA 1
ATOM 1576 C C . LEU A 1 193 ? -3.441 -10.911 -5.495 1.00 98.81 193 LEU A C 1
ATOM 1578 O O . LEU A 1 193 ? -4.537 -11.252 -5.935 1.00 98.81 193 LEU A O 1
ATOM 1582 N N . ASP A 1 194 ? -3.185 -10.811 -4.196 1.00 98.50 194 ASP A N 1
ATOM 1583 C CA . ASP A 1 194 ? -4.164 -11.009 -3.132 1.00 98.50 194 ASP A CA 1
ATOM 1584 C C . ASP A 1 194 ? -5.380 -10.084 -3.289 1.00 98.50 194 ASP A C 1
ATOM 1586 O O . ASP A 1 194 ? -6.530 -10.524 -3.184 1.00 98.50 194 ASP A O 1
ATOM 1590 N N . TRP A 1 195 ? -5.123 -8.805 -3.574 1.00 98.69 195 TRP A N 1
ATOM 1591 C CA . TRP A 1 195 ? -6.155 -7.831 -3.910 1.00 98.69 195 TRP A CA 1
ATOM 1592 C C . TRP A 1 195 ? -6.896 -8.265 -5.176 1.00 98.69 195 TRP A C 1
ATOM 1594 O O . TRP A 1 195 ? -8.094 -8.522 -5.117 1.00 98.69 195 TRP A O 1
ATOM 1604 N N . ALA A 1 196 ? -6.197 -8.473 -6.293 1.00 98.69 196 ALA A N 1
ATOM 1605 C CA . ALA A 1 196 ? -6.833 -8.798 -7.569 1.00 98.69 196 ALA A CA 1
ATOM 1606 C C . ALA A 1 196 ? -7.760 -10.026 -7.482 1.00 98.69 196 ALA A C 1
ATOM 1608 O O . ALA A 1 196 ? -8.862 -10.015 -8.027 1.00 98.69 196 ALA A O 1
ATOM 1609 N N . ASN A 1 197 ? -7.354 -11.062 -6.744 1.00 98.25 197 ASN A N 1
ATOM 1610 C CA . ASN A 1 197 ? -8.182 -12.245 -6.515 1.00 98.25 197 ASN A CA 1
ATOM 1611 C C . ASN A 1 197 ? -9.438 -11.936 -5.683 1.00 98.25 197 ASN A C 1
ATOM 1613 O O . ASN A 1 197 ? -10.514 -12.429 -6.016 1.00 98.25 197 ASN A O 1
ATOM 1617 N N . SER A 1 198 ? -9.318 -11.112 -4.636 1.00 97.62 198 SER A N 1
ATOM 1618 C CA . SER A 1 198 ? -10.436 -10.764 -3.740 1.00 97.62 198 SER A CA 1
ATOM 1619 C C . SER A 1 198 ? -11.528 -9.958 -4.449 1.00 97.62 198 SER A C 1
ATOM 1621 O O . SER A 1 198 ? -12.704 -10.121 -4.144 1.00 97.62 198 SER A O 1
ATOM 1623 N N . PHE A 1 199 ? -11.146 -9.146 -5.438 1.00 97.31 199 PHE A N 1
ATOM 1624 C CA . PHE A 1 199 ? -12.065 -8.322 -6.233 1.00 97.31 199 PHE A CA 1
ATOM 1625 C C . PHE A 1 199 ? -12.469 -8.956 -7.574 1.00 97.31 199 PHE A C 1
ATOM 1627 O O . PHE A 1 199 ? -13.234 -8.364 -8.333 1.00 97.31 199 PHE A O 1
ATOM 1634 N N . GLY A 1 200 ? -11.972 -10.156 -7.897 1.00 97.38 200 GLY A N 1
ATOM 1635 C CA . GLY A 1 200 ? -12.277 -10.824 -9.166 1.00 97.38 200 GLY A CA 1
ATOM 1636 C C . GLY A 1 200 ? -11.662 -10.149 -10.401 1.00 97.38 200 GLY A C 1
ATOM 1637 O O . GLY A 1 200 ? -12.163 -10.318 -11.513 1.00 97.38 200 GLY A O 1
ATOM 1638 N N . GLU A 1 201 ? -10.563 -9.415 -10.230 1.00 98.25 201 GLU A N 1
ATOM 1639 C CA . GLU A 1 201 ? -9.842 -8.666 -11.266 1.00 98.25 201 GLU A CA 1
ATOM 1640 C C . GLU A 1 201 ? -8.965 -9.595 -12.117 1.00 98.25 201 GLU A C 1
ATOM 1642 O O . GLU A 1 201 ? -7.734 -9.603 -12.028 1.00 98.25 201 GLU A O 1
ATOM 1647 N N . LYS A 1 202 ? -9.618 -10.429 -12.935 1.00 98.44 202 LYS A N 1
ATOM 1648 C CA . LYS A 1 202 ? -8.993 -11.554 -13.653 1.00 98.44 202 LYS A CA 1
ATOM 1649 C C . LYS A 1 202 ? -7.806 -11.144 -14.524 1.00 98.44 202 LYS A C 1
ATOM 1651 O O . LYS A 1 202 ? -6.768 -11.801 -14.467 1.00 98.44 202 LYS A O 1
ATOM 1656 N N . ASP A 1 203 ? -7.935 -10.065 -15.291 1.00 98.56 203 ASP A N 1
ATOM 1657 C CA . ASP A 1 203 ? -6.877 -9.618 -16.205 1.00 98.56 203 ASP A CA 1
ATOM 1658 C C . ASP A 1 203 ? -5.661 -9.087 -15.442 1.00 98.56 203 ASP A C 1
ATOM 1660 O O . ASP A 1 203 ? -4.516 -9.391 -15.786 1.00 98.56 203 ASP A O 1
ATOM 1664 N N . PHE A 1 204 ? -5.900 -8.351 -14.354 1.00 98.75 204 PHE A N 1
ATOM 1665 C CA . PHE A 1 204 ? -4.829 -7.835 -13.510 1.00 98.75 204 PHE A CA 1
ATOM 1666 C C . PHE A 1 204 ? -4.111 -8.967 -12.761 1.00 98.75 204 PHE A C 1
ATOM 1668 O O . PHE A 1 204 ? -2.880 -9.032 -12.768 1.00 98.75 204 PHE A O 1
ATOM 1675 N N . ALA A 1 205 ? -4.862 -9.926 -12.209 1.00 98.81 205 ALA A N 1
ATOM 1676 C CA . ALA A 1 205 ? -4.303 -11.127 -11.592 1.00 98.81 205 ALA A CA 1
ATOM 1677 C C . ALA A 1 205 ? -3.476 -11.954 -12.594 1.00 98.81 205 ALA A C 1
ATOM 1679 O O . ALA A 1 205 ? -2.380 -12.415 -12.266 1.00 98.81 205 ALA A O 1
ATOM 1680 N N . ALA A 1 206 ? -3.962 -12.120 -13.830 1.00 98.75 206 ALA A N 1
ATOM 1681 C CA . ALA A 1 206 ? -3.242 -12.826 -14.887 1.00 98.75 206 ALA A CA 1
ATOM 1682 C C . ALA A 1 206 ? -1.936 -12.113 -15.272 1.00 98.75 206 ALA A C 1
ATOM 1684 O O . ALA A 1 206 ? -0.902 -12.771 -15.417 1.00 98.75 206 ALA A O 1
ATOM 1685 N N . LEU A 1 207 ? -1.955 -10.778 -15.378 1.00 98.81 207 LEU A N 1
ATOM 1686 C CA . LEU A 1 207 ? -0.756 -9.973 -15.612 1.00 98.81 207 LEU A CA 1
ATOM 1687 C C . LEU A 1 207 ? 0.274 -10.170 -14.494 1.00 98.81 207 LEU A C 1
ATOM 1689 O O . LEU A 1 207 ? 1.437 -10.450 -14.789 1.00 98.81 207 LEU A O 1
ATOM 1693 N N . ILE A 1 208 ? -0.144 -10.083 -13.228 1.00 98.75 208 ILE A N 1
ATOM 1694 C CA . ILE A 1 208 ? 0.746 -10.289 -12.078 1.00 98.75 208 ILE A CA 1
ATOM 1695 C C . ILE A 1 208 ? 1.342 -11.697 -12.114 1.00 98.75 208 ILE A C 1
ATOM 1697 O O . ILE A 1 208 ? 2.562 -11.832 -12.112 1.00 98.75 208 ILE A O 1
ATOM 1701 N N . LYS A 1 209 ? 0.514 -12.743 -12.253 1.00 98.75 209 LYS A N 1
ATOM 1702 C CA . LYS A 1 209 ? 0.984 -14.139 -12.329 1.00 98.75 209 LYS A CA 1
ATOM 1703 C C . LYS A 1 209 ? 1.976 -14.353 -13.470 1.00 98.75 209 LYS A C 1
ATOM 1705 O O . LYS A 1 209 ? 2.982 -15.038 -13.283 1.00 98.75 209 LYS A O 1
ATOM 1710 N N . LYS A 1 210 ? 1.727 -13.757 -14.640 1.00 98.62 210 LYS A N 1
ATOM 1711 C CA . LYS A 1 210 ? 2.657 -13.803 -15.774 1.00 98.62 210 LYS A CA 1
ATOM 1712 C C . LYS A 1 210 ? 4.011 -13.197 -15.395 1.00 98.62 210 LYS A C 1
ATOM 1714 O O . LYS A 1 210 ? 5.027 -13.873 -15.549 1.00 98.62 210 LYS A O 1
ATOM 1719 N N . ARG A 1 211 ? 4.030 -11.973 -14.853 1.00 98.56 211 ARG A N 1
ATOM 1720 C CA . ARG A 1 211 ? 5.277 -11.297 -14.455 1.00 98.56 211 ARG A CA 1
ATOM 1721 C C . ARG A 1 211 ? 6.010 -12.045 -13.342 1.00 98.56 211 ARG A C 1
ATOM 1723 O O . ARG A 1 211 ? 7.213 -12.242 -13.459 1.00 98.56 211 ARG A O 1
ATOM 1730 N N . SER A 1 212 ? 5.307 -12.543 -12.323 1.00 98.50 212 SER A N 1
ATOM 1731 C CA . SER A 1 212 ? 5.902 -13.355 -11.250 1.00 98.50 212 SER A CA 1
ATOM 1732 C C . SER A 1 212 ? 6.649 -14.569 -11.807 1.00 98.50 212 SER A C 1
ATOM 1734 O O . SER A 1 212 ? 7.787 -14.833 -11.423 1.00 98.50 212 SER A O 1
ATOM 1736 N N . ARG A 1 213 ? 6.048 -15.282 -12.771 1.00 98.44 213 A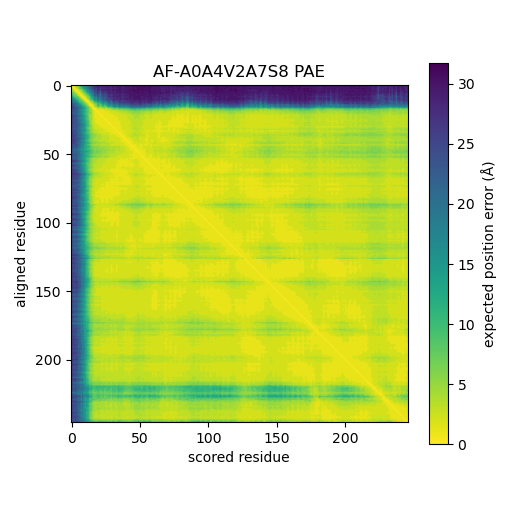RG A N 1
ATOM 1737 C CA . ARG A 1 213 ? 6.689 -16.440 -13.412 1.00 98.44 213 ARG A CA 1
ATOM 1738 C C . ARG A 1 213 ? 7.900 -16.035 -14.247 1.00 98.44 213 ARG A C 1
ATOM 1740 O O . ARG A 1 213 ? 8.938 -16.676 -14.139 1.00 98.44 213 ARG A O 1
ATOM 1747 N N . GLU A 1 214 ? 7.795 -14.975 -15.042 1.00 98.25 214 GLU A N 1
ATOM 1748 C CA . GLU A 1 214 ? 8.918 -14.472 -15.846 1.00 98.25 214 GLU A CA 1
ATOM 1749 C C . GLU A 1 214 ? 10.111 -14.040 -14.978 1.00 98.25 214 GLU A C 1
ATOM 1751 O O . GLU A 1 214 ? 11.261 -14.247 -15.357 1.00 98.25 214 GLU A O 1
ATOM 1756 N N . TYR A 1 215 ? 9.846 -13.488 -13.795 1.00 97.88 215 TYR A N 1
ATOM 1757 C CA . TYR A 1 215 ? 10.872 -13.044 -12.855 1.00 97.88 215 TYR A CA 1
ATOM 1758 C C . TYR A 1 215 ? 11.533 -14.168 -12.063 1.00 97.88 215 TYR A C 1
ATOM 1760 O O . TYR A 1 215 ? 12.748 -14.119 -11.835 1.00 97.88 215 TYR A O 1
ATOM 1768 N N . TYR A 1 216 ? 10.737 -15.133 -11.602 1.00 97.56 216 TYR A N 1
ATOM 1769 C CA . TYR A 1 216 ? 11.142 -15.990 -10.490 1.00 97.56 216 TYR A CA 1
ATOM 1770 C C . TYR A 1 216 ? 10.994 -17.491 -10.751 1.00 97.56 216 TYR A C 1
ATOM 1772 O O . TYR A 1 216 ? 11.579 -18.277 -10.013 1.00 97.56 216 TYR A O 1
ATOM 1780 N N . LEU A 1 217 ? 10.289 -17.932 -11.803 1.00 96.94 217 LEU A N 1
ATOM 1781 C CA . LEU A 1 217 ? 10.024 -19.365 -12.021 1.00 96.94 217 LEU A CA 1
ATOM 1782 C C . LEU A 1 217 ? 11.302 -20.196 -12.216 1.00 96.94 217 LEU A C 1
ATOM 1784 O O . LEU A 1 217 ? 11.345 -21.365 -11.843 1.00 96.94 217 LEU A O 1
ATOM 1788 N N . SER A 1 218 ? 12.339 -19.607 -12.810 1.00 95.56 218 SER A N 1
ATOM 1789 C CA . SER A 1 218 ? 13.627 -20.272 -13.028 1.00 95.56 218 SER A CA 1
ATOM 1790 C C . SER A 1 218 ? 14.573 -20.183 -11.829 1.00 95.56 218 SER A C 1
ATOM 1792 O O . SER A 1 218 ? 15.649 -20.781 -11.870 1.00 95.56 218 SER A O 1
ATOM 1794 N N . ASN A 1 219 ? 14.217 -19.438 -10.776 1.00 93.81 219 ASN A N 1
ATOM 1795 C CA . ASN A 1 219 ? 15.087 -19.261 -9.620 1.00 93.81 219 ASN A CA 1
ATOM 1796 C C . ASN A 1 219 ? 15.206 -20.579 -8.849 1.00 93.81 219 ASN A C 1
ATOM 1798 O O . ASN A 1 219 ? 14.221 -21.235 -8.516 1.00 93.81 219 ASN A O 1
ATOM 1802 N N . LYS A 1 220 ? 16.449 -20.975 -8.589 1.00 91.06 220 LYS A N 1
ATOM 1803 C CA . LYS A 1 220 ? 16.832 -22.159 -7.822 1.00 91.06 220 LYS A CA 1
ATOM 1804 C C . LYS A 1 220 ? 18.037 -21.775 -6.983 1.00 91.06 220 LYS A C 1
ATOM 1806 O O . LYS A 1 220 ? 18.844 -20.971 -7.440 1.00 91.06 220 LYS A O 1
ATOM 1811 N N . GLN A 1 221 ? 18.167 -22.373 -5.799 1.00 89.44 221 GLN A N 1
ATOM 1812 C CA . GLN A 1 221 ? 19.321 -22.151 -4.918 1.00 89.44 221 GLN A CA 1
ATOM 1813 C C . GLN A 1 221 ? 19.602 -20.654 -4.686 1.00 89.44 221 GLN A C 1
ATOM 1815 O O . GLN A 1 221 ? 20.750 -20.220 -4.745 1.00 89.44 221 GLN A O 1
ATOM 1820 N N . THR A 1 222 ? 18.547 -19.858 -4.462 1.00 88.50 222 THR A N 1
ATOM 1821 C CA . THR A 1 222 ? 18.681 -18.432 -4.132 1.00 88.50 222 THR A CA 1
ATOM 1822 C C . THR A 1 222 ? 19.653 -18.290 -2.953 1.00 88.50 222 THR A C 1
ATOM 1824 O O . THR A 1 222 ? 19.555 -19.095 -2.020 1.00 88.50 222 THR A O 1
ATOM 1827 N N . PRO A 1 223 ? 20.617 -17.348 -2.986 1.00 88.25 223 PRO A N 1
ATOM 1828 C CA . PRO A 1 223 ? 21.701 -17.275 -2.006 1.00 88.25 223 PRO A CA 1
ATOM 1829 C C . PRO A 1 223 ? 21.212 -16.731 -0.654 1.00 88.25 223 PRO A C 1
ATOM 1831 O O . PRO A 1 223 ? 21.624 -15.664 -0.214 1.00 88.25 223 PRO A O 1
ATOM 1834 N N . ALA A 1 224 ? 20.357 -17.494 0.030 1.00 89.75 224 ALA A N 1
ATOM 1835 C CA . ALA A 1 224 ? 19.709 -17.106 1.280 1.00 89.75 224 ALA A 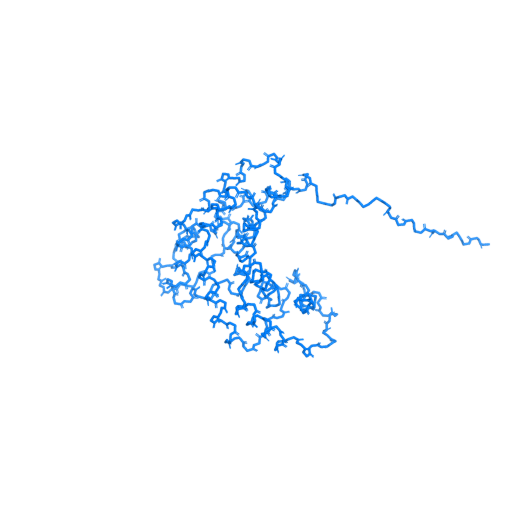CA 1
ATOM 1836 C C . ALA A 1 224 ? 20.704 -16.845 2.428 1.00 89.75 224 ALA A C 1
ATOM 1838 O O . ALA A 1 224 ? 20.360 -16.211 3.411 1.00 89.75 224 ALA A O 1
ATOM 1839 N N . TYR A 1 225 ? 21.951 -17.314 2.306 1.00 90.81 225 TYR A N 1
ATOM 1840 C CA . TYR A 1 225 ? 23.018 -17.032 3.270 1.00 90.81 225 TYR A CA 1
ATOM 1841 C C . TYR A 1 225 ? 23.556 -15.590 3.188 1.00 90.81 225 TYR A C 1
ATOM 1843 O O . TYR A 1 225 ? 24.333 -15.193 4.052 1.00 90.81 225 TYR A O 1
ATOM 1851 N N . LEU A 1 226 ? 23.194 -14.835 2.141 1.00 88.56 226 LEU A N 1
ATOM 1852 C CA . LEU A 1 226 ? 23.541 -13.420 1.959 1.00 88.56 226 LEU A CA 1
ATOM 1853 C C . LEU A 1 226 ? 22.437 -12.465 2.436 1.00 88.56 226 LEU A C 1
ATOM 1855 O O . LEU A 1 226 ? 22.611 -11.256 2.333 1.00 88.56 226 LEU A O 1
ATOM 1859 N N . GLU A 1 227 ? 21.312 -12.988 2.922 1.00 89.31 227 GLU A N 1
ATOM 1860 C CA . GLU A 1 227 ? 20.188 -12.205 3.436 1.00 89.31 227 GLU A CA 1
ATOM 1861 C C . GLU A 1 227 ? 19.845 -12.615 4.881 1.00 89.31 227 GLU A C 1
ATOM 1863 O O . GLU A 1 227 ? 20.126 -13.748 5.288 1.00 89.31 227 GLU A O 1
ATOM 1868 N N . PRO A 1 228 ? 19.201 -11.731 5.660 1.00 88.38 228 PRO A N 1
ATOM 1869 C CA . PRO A 1 228 ? 18.968 -10.313 5.359 1.00 88.38 228 PRO A CA 1
ATOM 1870 C C . PRO A 1 228 ? 20.268 -9.485 5.388 1.00 88.38 228 PRO A C 1
ATOM 1872 O O . PRO A 1 228 ? 21.166 -9.761 6.185 1.00 88.38 228 PRO A O 1
ATOM 1875 N N . ASP A 1 229 ? 20.364 -8.465 4.531 1.00 88.38 229 ASP A N 1
ATOM 1876 C CA . ASP A 1 229 ? 21.346 -7.381 4.685 1.00 88.38 229 ASP A CA 1
ATOM 1877 C C . ASP A 1 229 ? 21.024 -6.555 5.949 1.00 88.38 229 ASP A C 1
ATOM 1879 O O . ASP A 1 229 ? 19.909 -6.583 6.467 1.00 88.38 229 ASP A O 1
ATOM 1883 N N . GLY A 1 230 ? 21.972 -5.769 6.460 1.00 92.50 230 GLY A N 1
ATOM 1884 C CA . GLY A 1 230 ? 21.798 -4.981 7.686 1.00 92.50 230 GLY A CA 1
ATOM 1885 C C . GLY A 1 230 ? 20.680 -3.932 7.620 1.00 92.50 230 GLY A C 1
ATOM 1886 O O . GLY A 1 230 ? 20.259 -3.428 8.659 1.00 92.50 230 GLY A O 1
ATOM 1887 N N . THR A 1 231 ? 20.199 -3.599 6.419 1.00 92.38 231 THR A N 1
ATOM 1888 C CA . THR A 1 231 ? 19.062 -2.685 6.213 1.00 92.38 231 THR A CA 1
ATOM 1889 C C . THR A 1 231 ? 17.746 -3.400 5.917 1.00 92.38 231 THR A C 1
ATOM 1891 O O . THR A 1 231 ? 16.697 -2.753 5.907 1.00 92.38 231 THR A O 1
ATOM 1894 N N . ASP A 1 232 ? 17.787 -4.712 5.691 1.00 94.50 232 ASP A N 1
ATOM 1895 C CA . ASP A 1 232 ? 16.631 -5.487 5.273 1.00 94.50 232 ASP A CA 1
ATOM 1896 C C . ASP A 1 232 ? 15.661 -5.704 6.439 1.00 94.50 232 ASP A C 1
ATOM 1898 O O . ASP A 1 232 ? 16.034 -6.072 7.554 1.00 94.50 232 ASP A O 1
ATOM 1902 N N . PHE A 1 233 ? 14.376 -5.532 6.144 1.00 94.19 233 PHE A N 1
ATOM 1903 C CA . PHE A 1 233 ? 13.266 -5.942 7.007 1.00 94.19 233 PHE A CA 1
ATOM 1904 C C . PHE A 1 233 ? 12.414 -7.050 6.371 1.00 94.19 233 PHE A C 1
ATOM 1906 O O . PHE A 1 233 ? 11.494 -7.565 7.004 1.00 94.19 233 PHE A O 1
ATOM 1913 N N . LEU A 1 234 ? 12.732 -7.437 5.134 1.00 94.38 234 LEU A N 1
ATOM 1914 C CA . LEU A 1 234 ? 12.176 -8.577 4.413 1.00 94.38 234 LEU A CA 1
ATOM 1915 C C . LEU A 1 234 ? 13.316 -9.530 4.056 1.00 94.38 234 LEU A C 1
ATOM 1917 O O . LEU A 1 234 ? 14.410 -9.083 3.734 1.00 94.38 234 LEU A O 1
ATOM 1921 N N . SER A 1 235 ? 13.049 -10.834 4.025 1.00 95.06 235 SER A N 1
ATOM 1922 C CA . SER A 1 235 ? 13.947 -11.800 3.380 1.00 95.06 235 SER A CA 1
ATOM 1923 C C . SER A 1 235 ? 13.580 -11.884 1.894 1.00 95.06 235 SER A C 1
ATOM 1925 O O . SER A 1 235 ? 12.487 -12.364 1.575 1.00 95.06 235 SER A O 1
ATOM 1927 N N . PRO A 1 236 ? 14.443 -11.438 0.958 1.00 93.88 236 PRO A N 1
ATOM 1928 C CA . PRO A 1 236 ? 14.132 -11.501 -0.468 1.00 93.88 236 PRO A CA 1
ATOM 1929 C C . PRO A 1 236 ? 13.776 -12.900 -0.965 1.00 93.88 236 PRO A C 1
ATOM 1931 O O . PRO A 1 236 ? 12.859 -13.050 -1.773 1.00 93.88 236 PRO A O 1
ATOM 1934 N N . SER A 1 237 ? 14.477 -13.928 -0.487 1.00 94.62 237 SER A N 1
ATOM 1935 C CA . SER A 1 237 ? 14.224 -15.310 -0.889 1.00 94.62 237 SER A CA 1
ATOM 1936 C C . SER A 1 237 ? 12.873 -15.809 -0.385 1.00 94.62 237 SER A C 1
ATOM 1938 O O . SER A 1 237 ? 12.168 -16.488 -1.135 1.00 94.62 237 SER A O 1
ATOM 1940 N N . LEU A 1 238 ? 12.484 -15.461 0.848 1.00 94.94 238 LEU A N 1
ATOM 1941 C CA . LEU A 1 238 ? 11.181 -15.843 1.394 1.00 94.94 238 LEU A CA 1
ATOM 1942 C C . LEU A 1 238 ? 10.030 -15.079 0.735 1.00 94.94 238 LEU A C 1
ATOM 1944 O O . LEU A 1 238 ? 9.009 -15.698 0.457 1.00 94.94 238 LEU A O 1
ATOM 1948 N N . GLU A 1 239 ? 10.201 -13.799 0.395 1.00 96.19 239 GLU A N 1
ATOM 1949 C CA . GLU A 1 239 ? 9.199 -13.035 -0.370 1.00 96.19 239 GLU A CA 1
ATOM 1950 C C . GLU A 1 239 ? 8.942 -13.656 -1.750 1.00 96.19 239 GLU A C 1
ATOM 1952 O O . GLU A 1 239 ? 7.800 -13.799 -2.191 1.00 96.19 239 GLU A O 1
ATOM 1957 N N . ILE A 1 240 ? 10.009 -14.082 -2.438 1.00 96.06 240 ILE A N 1
ATOM 1958 C CA . ILE A 1 240 ? 9.884 -14.791 -3.716 1.00 96.06 240 ILE A CA 1
ATOM 1959 C C . ILE A 1 240 ? 9.164 -16.127 -3.516 1.00 96.06 240 ILE A C 1
ATOM 1961 O O . ILE A 1 240 ? 8.265 -16.456 -4.291 1.00 96.06 240 ILE A O 1
ATOM 1965 N N . ALA A 1 241 ? 9.548 -16.901 -2.497 1.00 95.44 241 ALA A N 1
ATOM 1966 C CA . ALA A 1 241 ? 8.909 -18.178 -2.208 1.00 95.44 241 ALA A CA 1
ATOM 1967 C C . ALA A 1 241 ? 7.411 -17.997 -1.923 1.00 95.44 241 ALA A C 1
ATOM 1969 O O . ALA A 1 241 ? 6.602 -18.670 -2.557 1.00 95.44 241 ALA A O 1
ATOM 1970 N N . ASP A 1 242 ? 7.041 -17.050 -1.058 1.00 96.94 242 ASP A N 1
ATOM 1971 C CA . ASP A 1 242 ? 5.652 -16.725 -0.726 1.00 96.94 242 ASP A CA 1
ATOM 1972 C C . ASP A 1 242 ? 4.851 -16.325 -1.974 1.00 96.94 242 ASP A C 1
ATOM 1974 O O . ASP A 1 242 ? 3.799 -16.905 -2.252 1.00 96.94 242 ASP A O 1
ATOM 1978 N N . LEU A 1 243 ? 5.378 -15.415 -2.804 1.00 98.25 243 LEU A N 1
ATOM 1979 C CA . LEU A 1 243 ? 4.755 -15.044 -4.079 1.00 98.25 243 LEU A CA 1
ATOM 1980 C C . LEU A 1 243 ? 4.457 -16.255 -4.966 1.00 98.25 243 LEU A C 1
ATOM 1982 O O . LEU A 1 243 ? 3.371 -16.343 -5.539 1.00 98.25 243 LEU A O 1
ATOM 1986 N N . MET A 1 244 ? 5.403 -17.186 -5.074 1.00 97.31 244 MET A N 1
ATOM 1987 C CA . MET A 1 244 ? 5.291 -18.339 -5.966 1.00 97.31 244 MET A CA 1
ATOM 1988 C C . MET A 1 244 ? 4.378 -19.457 -5.434 1.00 97.31 244 MET A C 1
ATOM 1990 O O . MET A 1 244 ? 4.103 -20.396 -6.180 1.00 97.31 244 MET A O 1
ATOM 1994 N N . THR A 1 245 ? 3.875 -19.360 -4.195 1.00 95.56 245 THR A N 1
ATOM 1995 C CA . THR A 1 245 ? 2.867 -20.295 -3.649 1.00 95.56 245 THR A CA 1
ATOM 1996 C C . THR A 1 245 ? 1.415 -19.939 -4.004 1.00 95.56 245 THR A C 1
ATOM 1998 O O . THR A 1 245 ? 0.526 -20.759 -3.771 1.00 95.56 245 THR A O 1
ATOM 2001 N N . ARG A 1 246 ? 1.169 -18.745 -4.563 1.00 92.56 246 ARG A N 1
ATOM 2002 C CA . ARG A 1 246 ? -0.167 -18.203 -4.890 1.00 92.56 246 ARG A CA 1
ATOM 2003 C C . ARG A 1 246 ? -0.730 -18.626 -6.255 1.00 92.56 246 ARG A C 1
ATOM 2005 O O . ARG A 1 246 ? 0.051 -18.918 -7.188 1.00 92.56 246 ARG A O 1
#

Foldseek 3Di:
DDDDDDDPDDPPDDDPPDDLVVLVVLLVLLLVWQPPQPPADAVDDDPDPVVVPDGQCRLQVQQRIPRYRLSNLLSLLSLLVSCQVPVPHPCNVVSLVSLVSRLALVSLLSNLVSCVVDPCSLCPLPQQSLLSLLSSLLSLVPRPDPSSVSSNVSNVSNNVSSLVSLVVVLVVDPAADQALDRSHRLSSLLSQLVSCVSVVVVVSNVSSVVSLCVHQVPDDPPVQVCDDDPPHPGRSVVSNVSSVVD

Secondary structure (DSSP, 8-state):
-----------S----SS-HHHHHHHHHHHHHHTT---S-------SSHHHHT--HHHH-SSS--SSSHHHHHHHHHHHHHHHHH-TT-TTHHHHHHHHHHH--HHHHHHHHHHHHHSTTGGGTTTTHHHHHHHHHHHHHHT--SHHHHHHHHHHHHHHHHHHHHHHHHGGG--S----SSTT-HHHHHHHHHHHHHHTT-HHHHHHHHHHHHHHHTT--S--GGG-S-TT-SS-HHHHHHHHHT-

Sequence (246 aa):
MVFGGNKLTAQTHKPILFNKEIASKLAALPLHCINNEWPNKTSHGSDSVTDHILLPHELHPVFYGCYDWHSSVHGHWMLVKLLKTFPDMAEQQQIITILSNSFQLDKMKAEAAYFSKYKTSALYERTYGWAWLLKLDRELHEWNDSLGRQWYAALQPLTQKVKELWTAYLPKQTYPNRTGVHPNTAFGLVFALDWANSFGEKDFAALIKKRSREYYLSNKQTPAYLEPDGTDFLSPSLEIADLMTR

Nearest PDB structures (foldseek):
  8ieu-assembly1_A  TM=9.632E-01  e=4.499E-12  Campylobacter jejuni
  5yxj-assembly1_A  TM=2.206E-01  e=8.814E-01  Homo sapiens
  1ia7-assembly1_A  TM=4.202E-01  e=8.291E+00  Ruminiclostridium cellulolyticum

Solvent-accessible surface area (backbone atoms only — not comparable to full-atom values): 13735 Å² total; per-residue (Å²): 137,84,83,80,77,80,75,81,76,73,78,86,71,78,71,75,83,81,42,71,71,54,49,53,59,56,46,52,54,35,72,64,22,45,86,34,56,75,69,63,53,77,85,74,72,59,89,47,76,80,60,60,71,57,50,48,55,79,65,23,67,51,36,23,6,40,37,25,46,45,50,17,37,45,33,53,31,51,48,54,51,44,46,75,73,44,67,88,43,93,57,42,68,60,50,52,53,55,49,58,71,40,47,33,50,70,42,24,44,47,47,32,45,39,44,72,69,42,95,58,33,65,59,61,53,66,45,38,32,50,17,39,47,37,45,32,49,44,56,25,66,73,35,95,44,76,65,29,50,50,37,36,64,20,42,41,58,29,54,52,47,46,51,52,46,50,66,66,43,58,86,70,55,89,70,76,44,65,54,26,44,70,60,20,38,38,58,23,48,41,33,45,39,57,33,22,60,76,74,65,38,59,68,62,31,50,52,49,55,51,52,52,44,76,70,45,67,85,68,68,87,68,70,57,89,70,50,64,49,99,80,35,85,39,48,44,63,56,34,44,51,58,42,71,73,108